Protein 9R2K (pdb70)

Solvent-accessible surface area: 9428 Å² total; per-residue (Å²): 62,12,64,49,48,105,128,112,120,110,79,146,32,13,15,11,8,1,6,34,13,177,124,8,69,106,75,20,70,96,2,33,105,72,17,1,59,46,9,54,10,78,103,138,38,7,71,87,4,81,1,4,52,0,37,8,57,106,95,53,0,86,66,1,36,80,1,10,98,10,7,19,53,0,18,26,111,32,86,44,132,113,9,14,107,52,6,28,58,0,14,87,5,0,4,89,29,74,123,111,29,34,115,96,0,35,99,32,0,38,72,2,0,76,117,32,53,63,132,178,57,20,111,124,42,0,90,57,3,11,73,0,1,50,52,1,0,54,11,1,23,170,85,25,71,34,92,47,88,72,0,13,97,111,127,17,10,31,135,4,7,78,42,0,8,112,70,39,156,131,38,34,0,7,106,41,163

Sequence (177 aa):
SLIISERKEEGETVTWDLSLSEDSNENEKKAWKRYFERYGLTDEEISKIESIRVEGTEEEVEKMYYYYKLELEIREKLNSEETEEKLEEIWRLSSKGTEENLKEAKEIIKELLKEIGYKEDVEKKAEEYLEGLQKYLDYLSKKFGITREQLGKRETRSKLYRESLENPEKYPLFKLK

Secondary structure (DSSP, 8-state):
-EEEEEEEEETTEEEEEEEE-TT--HHHHHHHHHHHHTTT--HHHHTTEEEEEEEE-HHHHHHHHHHHHHHHHHHHHT-SHHHHHHHHHHHHHHHH--HHHHHHHHHHHHHHHHHTT--TTHHHHHHHHHHHHHHHHHHHHHHHT--GGGGGSHHHHHHHHHHHHH-TTTSTTEEE-

Structure (mmCIF, N/CA/C/O backbone):
data_9R2K
#
_entry.id   9R2K
#
_cell.length_a   75.600
_cell.length_b   39.810
_cell.length_c   54.630
_cell.angle_alpha   90.000
_cell.angle_beta   99.350
_cell.angle_gamma   90.000
#
_symmetry.space_group_name_H-M   'C 1 2 1'
#
loop_
_entity.id
_entity.type
_entity.pdbx_description
1 polymer N30
2 water water
#
loop_
_atom_site.group_PDB
_atom_site.id
_atom_site.type_symbol
_atom_site.label_atom_id
_atom_site.label_alt_id
_atom_site.label_comp_id
_atom_site.label_asym_id
_atom_site.label_entity_id
_atom_site.label_seq_id
_atom_site.pdbx_PDB_ins_code
_atom_site.Cartn_x
_atom_site.Cartn_y
_atom_site.Cartn_z
_atom_site.occupancy
_atom_site.B_iso_or_equiv
_atom_site.auth_seq_id
_atom_site.auth_comp_id
_atom_site.auth_asym_id
_atom_site.auth_atom_id
_atom_site.pdbx_PDB_model_num
ATOM 1 N N . SER A 1 1 ? 21.75230 -2.99988 27.38997 1.000 41.06661 1 SER A N 1
ATOM 2 C CA . SER A 1 1 ? 20.51885 -2.26587 26.96496 1.000 38.23920 1 SER A CA 1
ATOM 3 C C . SER A 1 1 ? 20.86362 -1.26645 25.87558 1.000 32.28835 1 SER A C 1
ATOM 4 O O . SER A 1 1 ? 22.02547 -1.11450 25.51511 1.000 30.72757 1 SER A O 1
ATOM 14 N N . LEU A 1 2 ? 19.85395 -0.58555 25.35123 1.000 30.68695 2 LEU A N 1
ATOM 15 C CA . LEU A 1 2 ? 20.06868 0.42906 24.33132 1.000 28.18298 2 LEU A CA 1
ATOM 16 C C . LEU A 1 2 ? 20.28295 1.78239 24.99999 1.000 27.45750 2 LEU A C 1
ATOM 17 O O . LEU A 1 2 ? 19.43408 2.24747 25.76236 1.000 26.04744 2 LEU A O 1
ATOM 33 N N . ILE A 1 3 ? 21.40607 2.42049 24.70604 1.000 26.56095 3 ILE A N 1
ATOM 34 C CA . ILE A 1 3 ? 21.72861 3.69850 25.32241 1.000 23.20008 3 ILE A CA 1
ATOM 35 C C . ILE A 1 3 ? 21.92416 4.75681 24.24657 1.000 25.21290 3 ILE A C 1
ATOM 36 O O . ILE A 1 3 ? 22.14930 4.46195 23.06505 1.000 22.96114 3 ILE A O 1
ATOM 52 N N . ILE A 1 4 ? 21.86282 6.00636 24.68164 1.000 21.30545 4 ILE A N 1
ATOM 53 C CA . ILE A 1 4 ? 22.31467 7.14978 23.89602 1.000 22.26373 4 ILE A CA 1
ATOM 54 C C . ILE A 1 4 ? 23.77420 7.38359 24.24750 1.000 23.10679 4 ILE A C 1
ATOM 55 O O . ILE A 1 4 ? 24.10299 7.73464 25.38685 1.000 22.19271 4 ILE A O 1
ATOM 71 N N . SER A 1 5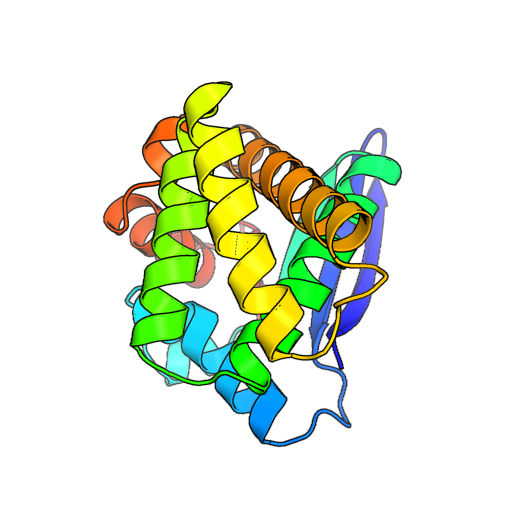 ? 24.66943 7.12115 23.29931 1.000 20.41106 5 SER A N 1
ATOM 72 C CA . SER A 1 5 ? 26.09490 7.23658 23.55792 1.000 23.94636 5 SER A CA 1
ATOM 73 C C . SER A 1 5 ? 26.67479 8.57822 23.13681 1.000 24.46149 5 SER A C 1
ATOM 74 O O . SER A 1 5 ? 27.81778 8.88067 23.48810 1.000 27.13433 5 SER A O 1
ATOM 82 N N . GLU A 1 6 ? 25.91866 9.41391 22.44613 1.000 24.50519 6 GLU A N 1
ATOM 83 C CA . GLU A 1 6 ? 26.45973 10.71870 22.10047 1.000 25.84004 6 GLU A CA 1
ATOM 84 C C . GLU A 1 6 ? 25.34305 11.64211 21.64017 1.000 25.35296 6 GLU A C 1
ATOM 85 O O . GLU A 1 6 ? 24.37857 11.20492 21.02110 1.000 24.45372 6 GLU A O 1
ATOM 97 N N . ARG A 1 7 ? 25.47559 12.92360 21.95601 1.000 26.21426 7 ARG A N 1
ATOM 98 C CA . ARG A 1 7 ? 24.52999 13.93670 21.50678 1.000 25.24632 7 ARG A CA 1
ATOM 99 C C . ARG A 1 7 ? 25.28570 15.11422 20.91410 1.000 30.28814 7 ARG A C 1
ATOM 100 O O . ARG A 1 7 ? 26.20459 15.65078 21.54397 1.000 26.27183 7 ARG A O 1
ATOM 121 N N . LYS A 1 8 ? 24.86268 15.53696 19.72376 1.000 31.09227 8 LYS A N 1
ATOM 122 C CA . LYS A 1 8 ? 25.35753 16.74577 19.07728 1.000 33.40560 8 LYS A CA 1
ATOM 123 C C . LYS A 1 8 ? 24.17505 17.68600 18.90409 1.000 35.55739 8 LYS A C 1
ATOM 124 O O . LYS A 1 8 ? 23.15110 17.29714 18.33500 1.000 36.41993 8 LYS A O 1
ATOM 143 N N . GLU A 1 9 ? 24.30221 18.90412 19.41895 1.000 38.63023 9 GLU A N 1
ATOM 144 C CA . GLU A 1 9 ? 23.24240 19.91391 19.34282 1.000 43.95582 9 GLU A CA 1
A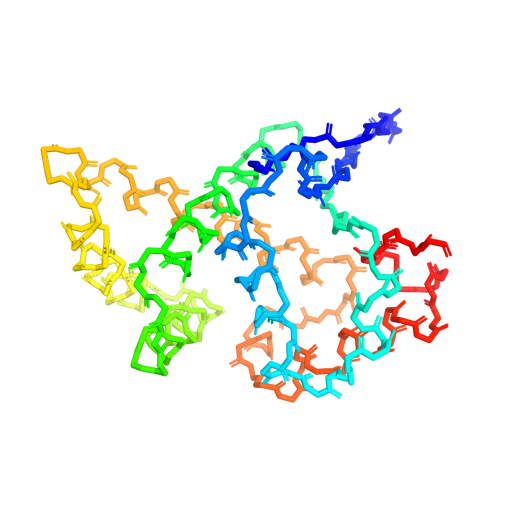TOM 145 C C . GLU A 1 9 ? 23.79983 21.01349 18.44821 1.000 47.22405 9 GLU A C 1
ATOM 146 O O . GLU A 1 9 ? 24.65311 21.79623 18.87252 1.000 47.37667 9 GLU A O 1
ATOM 158 N N . GLU A 1 10 ? 23.39730 20.99608 17.17452 1.000 49.54119 10 GLU A N 1
ATOM 159 C CA . GLU A 1 10 ? 23.93520 21.91623 16.17774 1.000 56.05363 10 GLU A CA 1
ATOM 160 C C . GLU A 1 10 ? 22.79304 22.63965 15.46770 1.000 56.94389 10 GLU A C 1
ATOM 161 O O . GLU A 1 10 ? 22.22870 22.13612 14.49268 1.000 57.07947 10 GLU A O 1
ATOM 173 N N . GLY A 1 11 ? 22.49240 23.85154 15.91278 1.000 65.04196 11 GLY A N 1
ATOM 174 C CA . GLY A 1 11 ? 21.52166 24.66104 15.19281 1.000 63.08385 11 GLY A CA 1
ATOM 175 C C . GLY A 1 11 ? 20.13914 24.10668 15.41613 1.000 55.02865 11 GLY A C 1
ATOM 176 O O . GLY A 1 11 ? 19.74134 23.81604 16.54703 1.000 54.88772 11 GLY A O 1
ATOM 180 N N . GLU A 1 12 ? 19.41509 23.91637 14.32328 1.000 52.45811 12 GLU A N 1
ATOM 181 C CA . GLU A 1 12 ? 18.00303 23.57873 14.38448 1.000 50.45789 12 GLU A CA 1
ATOM 182 C C . GLU A 1 12 ? 17.75762 22.08905 14.53496 1.000 47.43925 12 GLU A C 1
ATOM 183 O O . GLU A 1 12 ? 16.59251 21.67556 14.58726 1.000 43.16345 12 GLU A O 1
ATOM 195 N N . THR A 1 13 ? 18.80904 21.27614 14.56609 1.000 48.02049 13 THR A N 1
ATOM 196 C CA . THR A 1 13 ? 18.65861 19.83708 14.66205 1.000 42.23695 13 THR A CA 1
ATOM 197 C C . THR A 1 13 ? 19.52580 19.29996 15.79045 1.000 40.61240 13 THR A C 1
ATOM 198 O O . THR A 1 13 ? 20.46719 19.95062 16.24478 1.000 39.56004 13 THR A O 1
ATOM 209 N N . VAL A 1 14 ? 19.20223 18.07816 16.21398 1.000 34.11672 14 VAL A N 1
ATOM 210 C CA . VAL A 1 14 ? 19.97642 17.33008 17.19501 1.000 33.02242 14 VAL A CA 1
ATOM 211 C C . VAL A 1 14 ? 20.28313 15.96373 16.60112 1.000 29.71600 14 VAL A C 1
ATOM 212 O O . VAL A 1 14 ? 19.44496 15.38636 15.90468 1.000 26.97997 14 VAL A O 1
ATOM 225 N N . THR A 1 15 ? 21.46727 15.43189 16.88929 1.000 29.69539 15 THR A N 1
ATOM 226 C CA . THR A 1 15 ? 21.84260 14.09081 16.44603 1.000 28.46543 15 THR A CA 1
ATOM 227 C C . THR A 1 15 ? 22.18284 13.25378 17.67339 1.000 27.71425 15 THR A C 1
ATOM 228 O O . THR A 1 15 ? 23.03248 13.64461 18.47429 1.000 22.53244 15 THR A O 1
ATOM 239 N N . TRP A 1 16 ? 21.49130 12.13364 17.84567 1.000 22.75238 16 TRP A N 1
ATOM 240 C CA . TRP A 1 16 ? 21.78473 11.18185 18.90625 1.000 22.79298 16 TRP A CA 1
ATOM 241 C C . TRP A 1 16 ? 22.47624 9.96044 18.31307 1.000 22.98162 16 TRP A C 1
ATOM 242 O O . TRP A 1 16 ? 22.01070 9.39832 17.31903 1.000 21.08036 16 TRP A O 1
ATOM 263 N N . ASP A 1 17 ? 23.57959 9.55252 18.91750 1.000 23.25624 17 ASP A N 1
ATOM 264 C CA . ASP A 1 17 ? 24.18977 8.25603 18.64234 1.000 22.73283 17 ASP A CA 1
ATOM 265 C C . ASP A 1 17 ? 23.54373 7.19978 19.52999 1.000 22.89126 17 ASP A C 1
ATOM 266 O O . ASP A 1 17 ? 23.60339 7.30310 20.75705 1.000 19.96863 17 ASP A O 1
ATOM 275 N N . LEU A 1 18 ? 22.95239 6.17989 18.92430 1.000 21.49804 18 LEU A N 1
ATOM 276 C CA . LEU A 1 18 ? 22.31402 5.10075 19.66849 1.000 19.82481 18 LEU A CA 1
ATOM 277 C C . LEU A 1 18 ? 23.16634 3.83508 19.57989 1.000 24.47569 18 LEU A C 1
ATOM 278 O O . LEU A 1 18 ? 23.61882 3.46487 18.49222 1.000 23.55201 18 LEU A O 1
ATOM 294 N N . SER A 1 19 ? 23.38352 3.16683 20.71405 1.000 21.13721 19 SER A N 1
ATOM 295 C CA . SER A 1 19 ? 24.16060 1.93302 20.69001 1.000 28.18801 19 SER A CA 1
ATOM 296 C C . SER A 1 19 ? 23.80030 1.05401 21.88301 1.000 27.67398 19 SER A C 1
ATOM 297 O O . SER A 1 19 ? 22.92606 1.37905 22.68177 1.000 24.39523 19 SER A O 1
ATOM 305 N N . LEU A 1 20 ? 24.47250 -0.08919 21.97968 1.000 30.04219 20 LEU A N 1
ATOM 306 C CA . LEU A 1 20 ? 24.29265 -0.97996 23.11408 1.000 29.29339 20 LEU A CA 1
ATOM 307 C C . LEU A 1 20 ? 25.22122 -0.56110 24.24141 1.000 33.31745 20 LEU A C 1
ATOM 308 O O . LEU A 1 20 ? 26.32963 -0.08136 24.00530 1.000 33.04124 20 LEU A O 1
ATOM 324 N N . SER A 1 21 ? 24.77086 -0.75579 25.47119 1.000 36.07165 21 SER A N 1
ATOM 325 C CA . SER A 1 21 ? 25.62685 -0.50313 26.61979 1.000 40.74820 21 SER A CA 1
ATOM 326 C C . SER A 1 21 ? 26.64643 -1.63257 26.79628 1.000 42.34653 21 SER A C 1
ATOM 327 O O . SER A 1 21 ? 26.51279 -2.72585 26.24363 1.000 40.91390 21 SER A O 1
ATOM 335 N N . GLU A 1 22 ? 27.69146 -1.34924 27.57685 1.000 46.10463 22 GLU A N 1
ATOM 336 C CA . GLU A 1 22 ? 28.72976 -2.35253 27.82428 1.000 50.63102 22 GLU A CA 1
ATOM 337 C C . GLU A 1 22 ? 28.17029 -3.59249 28.52012 1.000 49.72310 22 GLU A C 1
ATOM 338 O O . GLU A 1 22 ? 28.59406 -4.71584 28.21066 1.000 51.98047 22 GLU A O 1
ATOM 350 N N . ASP A 1 23 ? 27.19884 -3.42169 29.42477 1.000 52.42859 23 ASP A N 1
ATOM 351 C CA . ASP A 1 23 ? 26.58766 -4.53884 30.14154 1.000 55.52027 23 ASP A CA 1
ATOM 352 C C . ASP A 1 23 ? 25.41316 -5.16369 29.38780 1.000 55.22984 23 ASP A C 1
ATOM 353 O O . ASP A 1 23 ? 24.47790 -5.67135 30.02370 1.000 65.11725 23 ASP A O 1
ATOM 362 N N . SER A 1 24 ? 25.42588 -5.13466 28.05504 1.000 48.44986 24 SER A N 1
ATOM 363 C CA . SER A 1 24 ? 24.37213 -5.78361 27.28607 1.000 44.92379 24 SER A CA 1
ATOM 364 C C . SER A 1 24 ? 24.56477 -7.29551 27.34013 1.000 42.36033 24 SER A C 1
ATOM 365 O O . SER A 1 24 ? 25.67937 -7.79603 27.15612 1.000 40.85508 24 SER A O 1
ATOM 373 N N . ASN A 1 25 ? 23.48297 -8.02189 27.61376 1.000 39.08099 25 ASN A N 1
ATOM 374 C CA . ASN A 1 25 ? 23.55774 -9.47540 27.65188 1.000 42.14782 25 ASN A CA 1
ATOM 375 C C . ASN A 1 25 ? 23.76921 -10.01684 26.23291 1.000 40.17741 25 ASN A C 1
ATOM 376 O O . ASN A 1 25 ? 23.68111 -9.29470 25.23576 1.000 39.73871 25 ASN A O 1
ATOM 387 N N . GLU A 1 26 ? 24.08053 -11.30727 26.14734 1.000 41.09964 26 GLU A N 1
ATOM 388 C CA . GLU A 1 26 ? 24.43747 -11.88991 24.86052 1.000 42.92818 26 GLU A CA 1
ATOM 389 C C . GLU A 1 26 ? 23.26321 -11.89238 23.89823 1.000 39.38345 26 GLU A C 1
ATOM 390 O O . GLU A 1 26 ? 23.46701 -11.80661 22.68644 1.000 36.71058 26 GLU A O 1
ATOM 402 N N . ASN A 1 27 ? 22.03418 -11.97644 24.40454 1.000 35.54430 27 ASN A N 1
ATOM 403 C CA . ASN A 1 27 ? 20.89638 -12.00531 23.49488 1.000 36.88793 27 ASN A CA 1
ATOM 404 C C . ASN A 1 27 ? 20.64873 -10.63821 22.86855 1.000 36.35829 27 ASN A C 1
ATOM 405 O O . ASN A 1 27 ? 20.20878 -10.56004 21.71677 1.000 38.71111 27 ASN A O 1
ATOM 416 N N . GLU A 1 28 ? 20.93840 -9.55500 23.59453 1.000 36.86554 28 GLU A N 1
ATOM 417 C CA . GLU A 1 28 ? 20.83740 -8.22736 23.00218 1.000 34.49914 28 GLU A CA 1
ATOM 418 C C . GLU A 1 28 ? 21.89115 -8.03771 21.91818 1.000 36.94656 28 GLU A C 1
ATOM 419 O O . GLU A 1 28 ? 21.59273 -7.51389 20.84501 1.000 33.17618 28 GLU A O 1
ATOM 431 N N . LYS A 1 29 ? 23.14098 -8.44439 22.18915 1.000 38.33123 29 LYS A N 1
ATOM 432 C CA . LYS A 1 29 ? 24.20142 -8.29129 21.19485 1.000 38.19418 29 LYS A CA 1
ATOM 433 C C . LYS A 1 29 ? 23.89876 -9.09554 19.93749 1.000 36.93815 29 LYS A C 1
ATOM 434 O O . LYS A 1 29 ? 24.10625 -8.61200 18.82052 1.000 37.80456 29 LYS A O 1
ATOM 453 N N . LYS A 1 30 ? 23.41402 -10.33139 20.09953 1.000 37.47226 30 LYS A N 1
ATOM 454 C CA . LYS A 1 30 ? 23.03503 -11.13738 18.94221 1.000 39.39187 30 LYS A CA 1
ATOM 455 C C . LYS A 1 30 ? 21.92816 -10.45815 18.14267 1.000 37.75305 30 LYS A C 1
ATOM 456 O O . LYS A 1 30 ? 21.95687 -10.45928 16.90891 1.000 39.46426 30 LYS A O 1
ATOM 475 N N . ALA A 1 31 ? 20.94685 -9.87127 18.82770 1.000 36.14205 31 ALA A N 1
ATOM 476 C CA . ALA A 1 31 ? 19.87610 -9.15189 18.14638 1.000 37.10539 31 ALA A CA 1
ATOM 477 C C . ALA A 1 31 ? 20.41705 -7.95877 17.36724 1.000 38.71221 31 ALA A C 1
ATOM 478 O O . ALA A 1 31 ? 20.08958 -7.77783 16.18986 1.000 43.69374 31 ALA A O 1
ATOM 485 N N . TRP A 1 32 ? 21.21702 -7.11588 18.02182 1.000 35.53958 32 TRP A N 1
ATOM 486 C CA . TRP A 1 32 ? 21.92032 -6.05010 17.31771 1.000 39.61239 32 TRP A CA 1
ATOM 487 C C . TRP A 1 32 ? 22.55308 -6.56401 16.02798 1.000 38.84081 32 TRP A C 1
ATOM 488 O O . TRP A 1 32 ? 22.37411 -5.97470 14.95954 1.000 40.17811 32 TRP A O 1
ATOM 509 N N . LYS A 1 33 ? 23.28982 -7.67105 16.10014 1.000 38.69391 33 LYS A N 1
ATOM 510 C CA . LYS A 1 33 ? 23.95139 -8.18228 14.90182 1.000 40.81963 33 LYS A CA 1
ATOM 511 C C . LYS A 1 33 ? 22.94443 -8.54086 13.80972 1.000 46.67570 33 LYS A C 1
ATOM 512 O O . LYS A 1 33 ? 23.18348 -8.27764 12.62717 1.0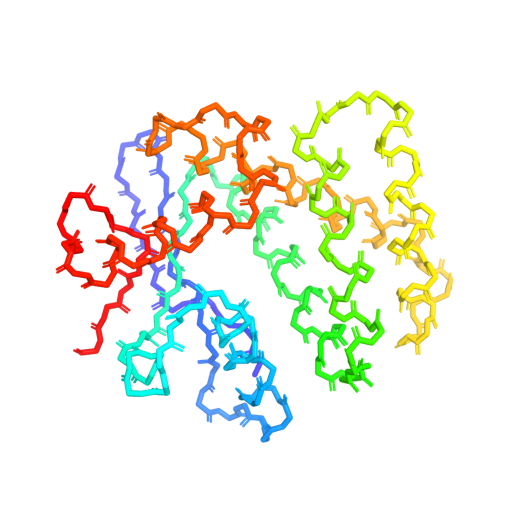00 46.04881 33 LYS A O 1
ATOM 531 N N . ARG A 1 34 ? 21.81015 -9.13700 14.18388 1.000 45.30985 34 ARG A N 1
ATOM 532 C CA . ARG A 1 34 ? 20.86568 -9.63310 13.18384 1.000 49.40027 34 ARG A CA 1
ATOM 533 C C . ARG A 1 34 ? 20.07713 -8.50806 12.51636 1.000 46.33475 34 ARG A C 1
ATOM 534 O O . ARG A 1 34 ? 19.63834 -8.66818 11.36988 1.000 47.62597 34 ARG A O 1
ATOM 555 N N . TYR A 1 35 ? 19.90506 -7.36858 13.19607 1.000 40.80029 35 TYR A N 1
ATOM 556 C CA . TYR A 1 35 ? 19.31842 -6.19853 12.54590 1.000 42.83479 35 TYR A CA 1
ATOM 557 C C . TYR A 1 35 ? 20.04826 -5.90523 11.24073 1.000 43.28147 35 TYR A C 1
ATOM 558 O O . TYR A 1 35 ? 19.42430 -5.50558 10.24997 1.000 44.99894 35 TYR A O 1
ATOM 576 N N . PHE A 1 36 ? 21.36284 -6.16460 11.20214 1.000 45.15230 36 PHE A N 1
ATOM 577 C CA . PHE A 1 36 ? 22.20954 -5.81438 10.06262 1.000 41.77036 36 PHE A CA 1
ATOM 578 C C . PHE A 1 36 ? 22.58765 -7.00951 9.20497 1.000 42.91292 36 PHE A C 1
ATOM 579 O O . PHE A 1 36 ? 22.75068 -6.86549 7.99398 1.000 42.17881 36 PHE A O 1
ATOM 596 N N . GLU A 1 37 ? 22.76110 -8.18868 9.80715 1.000 45.66037 37 GLU A N 1
ATOM 597 C CA . GLU A 1 37 ? 23.16753 -9.35978 9.03066 1.000 52.70305 37 GLU A CA 1
ATOM 598 C C . GLU A 1 37 ? 22.17354 -9.65463 7.91793 1.000 52.87330 37 GLU A C 1
ATOM 599 O O . GLU A 1 37 ? 22.56033 -10.07038 6.82126 1.000 44.31302 37 GLU A O 1
ATOM 611 N N . ARG A 1 38 ? 20.88843 -9.46778 8.19290 1.000 50.23324 38 ARG A N 1
ATOM 612 C CA . ARG A 1 38 ? 19.83208 -9.74467 7.23669 1.000 50.08145 38 ARG A CA 1
ATOM 613 C C . ARG A 1 38 ? 19.84526 -8.80766 6.03479 1.000 46.97309 38 ARG A C 1
ATOM 614 O O . ARG A 1 38 ? 19.00783 -8.97853 5.14727 1.000 41.58379 38 ARG A O 1
ATOM 635 N N . TYR A 1 39 ? 20.77801 -7.85068 5.94716 1.000 41.44858 39 TYR A N 1
ATOM 636 C CA . TYR A 1 39 ? 20.71797 -6.83080 4.90425 1.000 38.70192 39 TYR A CA 1
ATOM 637 C C . TYR A 1 39 ? 22.03801 -6.63276 4.18382 1.000 37.84750 39 TYR A C 1
ATOM 638 O O . TYR A 1 39 ? 22.33505 -5.52832 3.73846 1.000 40.22023 39 TYR A O 1
ATOM 656 N N . GLY A 1 40 ? 22.83425 -7.67891 4.04899 1.000 39.02780 40 GLY A N 1
ATOM 657 C CA . GLY A 1 40 ? 23.95188 -7.67411 3.13413 1.000 34.85455 40 GLY A CA 1
ATOM 658 C C . GLY A 1 40 ? 25.29917 -7.39735 3.75369 1.000 35.62253 40 GLY A C 1
ATOM 659 O O . GLY A 1 40 ? 26.30987 -7.45136 3.04242 1.000 35.83873 40 GLY A O 1
ATOM 663 N N . LEU A 1 41 ? 25.35826 -7.10007 5.04222 1.000 37.09690 41 LEU A N 1
ATOM 664 C CA . LEU A 1 41 ? 26.63215 -6.82542 5.67986 1.000 33.42675 41 LEU A CA 1
ATOM 665 C C . LEU A 1 41 ? 27.24928 -8.11068 6.20540 1.000 34.80538 41 LEU A C 1
ATOM 666 O O . LEU A 1 41 ? 26.54719 -9.00350 6.68629 1.000 32.43486 41 LEU A O 1
ATOM 682 N N . THR A 1 42 ? 28.57042 -8.19920 6.10331 1.000 32.25106 42 THR A N 1
ATOM 683 C CA . THR A 1 42 ? 29.28047 -9.30743 6.70796 1.000 34.61111 42 THR A CA 1
ATOM 684 C C . THR A 1 42 ? 29.38227 -9.09103 8.21421 1.000 37.15515 42 THR A C 1
ATOM 685 O O . THR A 1 42 ? 29.11720 -8.00521 8.73789 1.000 33.85776 42 THR A O 1
ATOM 696 N N . ASP A 1 43 ? 29.79925 -10.14464 8.91365 1.000 37.40349 43 ASP A N 1
ATOM 697 C CA . ASP A 1 43 ? 30.07037 -10.01941 10.34081 1.000 36.64224 43 ASP A CA 1
ATOM 698 C C . ASP A 1 43 ? 31.16257 -8.99465 10.61655 1.000 35.81834 43 ASP A C 1
ATOM 699 O O . ASP A 1 43 ? 31.03458 -8.18365 11.53602 1.000 35.14873 43 ASP A O 1
ATOM 708 N N . GLU A 1 44 ? 32.23844 -9.00153 9.82965 1.000 36.58407 44 GLU A N 1
ATOM 709 C CA . GLU A 1 44 ? 33.32205 -8.05888 10.08536 1.000 37.81935 44 GLU A CA 1
ATOM 710 C C . GLU A 1 44 ? 32.86927 -6.62001 9.87216 1.000 37.08568 44 GLU A C 1
ATOM 711 O O . GLU A 1 44 ? 33.26967 -5.72593 10.62102 1.000 38.37620 44 GLU A O 1
ATOM 723 N N . GLU A 1 45 ? 32.03828 -6.36876 8.85668 1.000 34.32245 45 GLU A N 1
ATOM 724 C CA . GLU A 1 45 ? 31.50281 -5.02715 8.65045 1.000 34.87020 45 GLU A CA 1
ATOM 725 C C . GLU A 1 45 ? 30.63516 -4.60596 9.82695 1.000 34.43943 45 GLU A C 1
ATOM 726 O O . GLU A 1 45 ? 30.75736 -3.48972 10.33936 1.000 34.15115 45 GLU A O 1
ATOM 738 N N . ILE A 1 46 ? 29.76170 -5.50642 10.28045 1.000 32.03717 46 ILE A N 1
ATOM 739 C CA . ILE A 1 46 ? 28.87174 -5.18222 11.38659 1.000 34.10024 46 ILE A CA 1
ATOM 740 C C . ILE A 1 46 ? 29.66908 -4.91839 12.65258 1.000 35.53469 46 ILE A C 1
ATOM 741 O O . ILE A 1 46 ? 29.34823 -4.01296 13.42726 1.000 32.49196 46 ILE A O 1
ATOM 757 N N . SER A 1 47 ? 30.73131 -5.68731 12.87997 1.000 34.86872 47 SER A N 1
ATOM 758 C CA . SER A 1 47 ? 31.54627 -5.48175 14.06879 1.000 35.56612 47 SER A CA 1
ATOM 759 C C . SER A 1 47 ? 32.22074 -4.12022 14.07993 1.000 32.97512 47 SER A C 1
ATOM 760 O O . SER A 1 47 ? 32.83004 -3.76557 15.08146 1.000 37.99588 47 SER A O 1
ATOM 768 N N . LYS A 1 48 ? 32.15498 -3.36858 12.99295 1.000 33.62388 48 LYS A N 1
ATOM 769 C CA . LYS A 1 48 ? 32.73984 -2.03972 12.91341 1.000 34.84395 48 LYS A CA 1
ATOM 770 C C . LYS A 1 48 ? 31.77502 -0.93517 13.32325 1.000 32.46817 48 LYS A C 1
ATOM 771 O O . LYS A 1 48 ? 32.19909 0.21775 13.44347 1.000 37.19301 48 LYS A O 1
ATOM 790 N N . ILE A 1 49 ? 30.49862 -1.24753 13.51536 1.000 29.28820 49 ILE A N 1
ATOM 791 C CA . ILE A 1 49 ? 29.47078 -0.24206 13.76754 1.000 33.48527 49 ILE A CA 1
ATOM 792 C C . ILE A 1 49 ? 29.39264 -0.00233 15.26986 1.000 33.08945 49 ILE A C 1
ATOM 793 O O . ILE A 1 49 ? 28.96629 -0.87813 16.02529 1.000 35.74594 49 ILE A O 1
ATOM 809 N N . GLU A 1 50 ? 29.80457 1.18493 15.71500 1.000 32.61058 50 GLU A N 1
ATOM 810 C CA . GLU A 1 50 ? 29.66838 1.50057 17.13592 1.000 33.11529 50 GLU A CA 1
ATOM 811 C C . GLU A 1 50 ? 28.25848 1.97199 17.46481 1.000 29.54523 50 GLU A C 1
ATOM 812 O O . GLU A 1 50 ? 27.70198 1.59437 18.50534 1.000 29.55319 50 GLU A O 1
ATOM 824 N N . SER A 1 51 ? 27.64905 2.77397 16.59246 1.000 27.50094 51 SER A N 1
ATOM 825 C CA . SER A 1 51 ? 26.29721 3.23799 16.87396 1.000 25.16218 51 SER A CA 1
ATOM 826 C C . SER A 1 51 ? 25.58643 3.67141 15.59774 1.000 26.18874 51 SER A C 1
ATOM 827 O O . SER A 1 51 ? 26.19676 3.83807 14.53915 1.000 22.17068 51 SER A O 1
ATOM 835 N N . ILE A 1 52 ? 24.26934 3.82959 15.71998 1.000 24.02283 52 ILE A N 1
ATOM 836 C CA . ILE A 1 52 ? 23.42231 4.37453 14.66899 1.000 26.66504 52 ILE A CA 1
ATOM 837 C C . ILE A 1 52 ? 23.07642 5.80250 15.05696 1.000 23.96034 52 ILE A C 1
ATOM 838 O O . ILE A 1 52 ? 22.66124 6.05815 16.19287 1.000 22.22554 52 ILE A O 1
ATOM 854 N N . ARG A 1 53 ? 23.20753 6.71550 14.10720 1.000 21.56210 53 ARG A N 1
ATOM 855 C CA . ARG A 1 53 ? 22.95777 8.12834 14.32262 1.000 23.34834 53 ARG A CA 1
ATOM 856 C C . ARG A 1 53 ? 21.59904 8.48465 13.74511 1.000 25.51774 53 ARG A C 1
ATOM 857 O O . ARG A 1 53 ? 21.26786 8.08412 12.62539 1.000 25.88049 53 ARG A O 1
ATOM 878 N N . VAL A 1 54 ? 20.79366 9.17005 14.54895 1.000 21.12736 54 VAL A N 1
ATOM 879 C CA . VAL A 1 54 ? 19.47136 9.64422 14.16660 1.000 22.95188 54 VAL A CA 1
ATOM 880 C C . VAL A 1 54 ? 19.46163 11.15051 14.36569 1.000 24.88070 54 VAL A C 1
ATOM 881 O O . VAL A 1 54 ? 20.14794 11.67915 15.24417 1.000 25.81781 54 VAL A O 1
ATOM 894 N N . GLU A 1 55 ? 18.71847 11.85110 13.52265 1.000 23.60110 55 GLU A N 1
ATOM 895 C CA . GLU A 1 55 ? 18.75887 13.30053 13.52265 1.000 26.39064 55 GLU A CA 1
ATOM 896 C C . GLU A 1 55 ? 17.36867 13.88003 13.31253 1.000 27.17359 55 GLU A C 1
ATOM 897 O O . GLU A 1 55 ? 16.56729 13.34585 12.53816 1.000 24.01464 55 GLU A O 1
ATOM 909 N N . GLY A 1 56 ? 17.12219 15.00661 13.97078 1.000 27.09239 56 GLY A N 1
ATOM 910 C CA . GLY A 1 56 ? 15.84467 15.68729 13.90092 1.000 30.54307 56 GLY A CA 1
ATOM 911 C C . GLY A 1 56 ? 15.68391 16.58977 15.11077 1.000 28.30186 56 GLY A C 1
ATOM 912 O O . GLY A 1 56 ? 16.63571 16.83835 15.84224 1.000 26.06503 56 GLY A O 1
ATOM 916 N N . THR A 1 57 ? 14.45891 17.05804 15.31538 1.000 26.38339 57 THR A N 1
ATOM 917 C CA . THR A 1 57 ? 14.19939 17.78476 16.54950 1.000 29.95949 57 THR A CA 1
ATOM 918 C C . THR A 1 57 ? 14.35200 16.84788 17.74867 1.000 29.51561 57 THR A C 1
ATOM 919 O O . THR A 1 57 ? 14.37158 15.62030 17.60680 1.000 25.14280 57 THR A O 1
ATOM 930 N N . GLU A 1 58 ? 14.47452 17.44633 18.94374 1.000 28.03964 58 GLU A N 1
ATOM 931 C CA . GLU A 1 58 ? 14.56087 16.66369 20.17647 1.000 31.80559 58 GLU A CA 1
ATOM 932 C C . GLU A 1 58 ? 13.35897 15.73515 20.32850 1.000 28.83617 58 GLU A C 1
ATOM 933 O O . GLU A 1 58 ? 13.50258 14.58140 20.74043 1.000 24.16005 58 GLU A O 1
ATOM 945 N N . GLU A 1 59 ? 12.16361 16.21532 19.98097 1.000 29.38074 59 GLU A N 1
ATOM 946 C CA . GLU A 1 59 ? 10.98496 15.35519 20.04852 1.000 29.79588 59 GLU A CA 1
ATOM 947 C C . GLU A 1 59 ? 11.06188 14.21999 19.03572 1.000 28.48288 59 GLU A C 1
ATOM 948 O O . GLU A 1 59 ? 10.63826 13.09510 19.33671 1.000 24.75250 59 GLU A O 1
ATOM 960 N N . GLU A 1 60 ? 11.59512 14.48788 17.83625 1.000 27.07677 60 GLU A N 1
ATOM 961 C CA . GLU A 1 60 ? 11.64057 13.47116 16.78756 1.000 27.46425 60 GLU A CA 1
ATOM 962 C C . GLU A 1 60 ? 12.62083 12.35635 17.13987 1.000 24.16933 60 GLU A C 1
ATOM 963 O O . GLU A 1 60 ? 12.28794 11.16880 17.02554 1.000 20.75356 60 GLU A O 1
ATOM 975 N N . VAL A 1 61 ? 13.82399 12.71638 17.60563 1.000 18.79529 61 VAL A N 1
ATOM 976 C CA . VAL A 1 61 ? 14.81457 11.69219 17.90667 1.000 23.09334 61 VAL A CA 1
ATOM 977 C C . VAL A 1 61 ? 14.44414 10.91069 19.15943 1.000 20.17517 61 VAL A C 1
ATOM 978 O O . VAL A 1 61 ? 14.77038 9.72603 19.27416 1.000 19.10954 61 VAL A O 1
ATOM 991 N N . GLU A 1 62 ? 13.78481 11.54280 20.12858 1.000 23.03529 62 GLU A N 1
ATOM 992 C CA . GLU A 1 62 ? 13.30778 10.78207 21.27500 1.000 22.64845 62 GLU A CA 1
ATOM 993 C C . GLU A 1 62 ? 12.31110 9.72123 20.82768 1.000 22.66624 62 GLU A C 1
ATOM 994 O O . GLU A 1 62 ? 12.33163 8.58168 21.31673 1.000 18.54758 62 GLU A O 1
ATOM 1006 N N . LYS A 1 63 ? 11.43982 10.07014 19.87571 1.000 19.29318 63 LYS A N 1
ATOM 1007 C CA . LYS A 1 63 ? 10.50833 9.08367 19.33075 1.000 21.27254 63 LYS A CA 1
ATOM 1008 C C . LYS A 1 63 ? 11.24661 7.93188 18.65342 1.000 18.34859 63 LYS A C 1
ATOM 1009 O O . LYS A 1 63 ? 10.89195 6.75546 18.82942 1.000 17.94756 63 LYS A O 1
ATOM 1028 N N . MET A 1 64 ? 12.29809 8.24897 17.90012 1.000 17.58445 64 MET A N 1
ATOM 1029 C CA . MET A 1 64 ? 13.09875 7.21046 17.26062 1.000 21.07188 64 MET A CA 1
ATOM 1030 C C . MET A 1 64 ? 13.76654 6.32031 18.29295 1.000 17.49623 64 MET A C 1
ATOM 1031 O O . MET A 1 64 ? 13.81062 5.10171 18.12196 1.000 17.80610 64 MET A O 1
ATOM 1045 N N . TYR A 1 65 ? 14.24816 6.90702 19.39535 1.000 21.49704 65 TYR A N 1
ATOM 1046 C CA . TYR A 1 65 ? 14.90891 6.14179 20.44504 1.000 20.06654 65 TYR A CA 1
ATOM 1047 C C . TYR A 1 65 ? 13.98272 5.08481 21.02602 1.000 22.34024 65 TYR A C 1
ATOM 1048 O O . TYR A 1 65 ? 14.37946 3.92901 21.20347 1.000 18.37386 65 TYR A O 1
ATOM 1066 N N . TYR A 1 66 ? 12.73306 5.45186 21.28995 1.000 18.04309 66 TYR A N 1
ATOM 1067 C CA . TYR A 1 66 ? 11.79713 4.51392 21.88899 1.000 21.80250 66 TYR A CA 1
ATOM 1068 C C . TYR A 1 66 ? 11.32948 3.46406 20.88582 1.000 22.36769 66 TYR A C 1
ATOM 1069 O O . TYR A 1 66 ? 11.01961 2.33975 21.28851 1.000 19.76668 66 TYR A O 1
ATOM 1087 N N . TYR A 1 67 ? 11.32340 3.77785 19.58402 1.000 20.457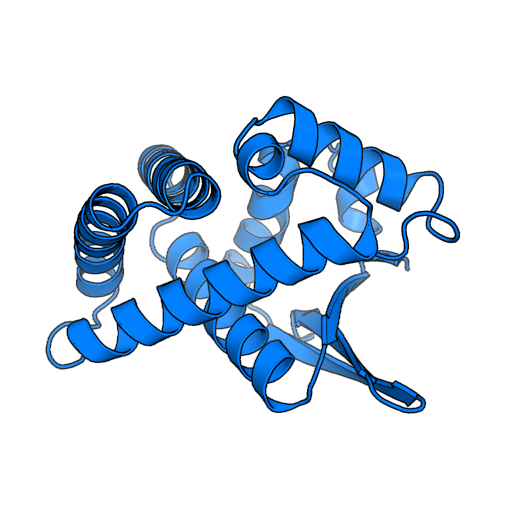40 67 TYR A N 1
ATOM 1088 C CA . TYR A 1 67 ? 11.10620 2.73806 18.58055 1.000 19.29292 67 TYR A CA 1
ATOM 1089 C C . TYR A 1 67 ? 12.25371 1.73169 18.58642 1.000 19.77501 67 TYR A C 1
ATOM 1090 O O . TYR A 1 67 ? 12.02580 0.52063 18.59377 1.000 17.57766 67 TYR A O 1
ATOM 1108 N N . TYR A 1 68 ? 13.49874 2.22015 18.59790 1.000 18.74653 68 TYR A N 1
ATOM 1109 C CA . TYR A 1 68 ? 14.65176 1.32701 18.62450 1.000 20.83710 68 TYR A CA 1
ATOM 1110 C C . TYR A 1 68 ? 14.72936 0.50679 19.89687 1.000 21.83046 68 TYR A C 1
ATOM 1111 O O . TYR A 1 68 ? 15.18884 -0.63187 19.85980 1.000 23.49731 68 TYR A O 1
ATOM 1129 N N . LYS A 1 69 ? 14.33681 1.07165 21.02950 1.000 17.55949 69 LYS A N 1
ATOM 1130 C CA . LYS A 1 69 ? 14.32046 0.30771 22.26276 1.000 22.80921 69 LYS A CA 1
ATOM 1131 C C . LYS A 1 69 ? 13.38671 -0.88244 22.13343 1.000 22.21003 69 LYS A C 1
ATOM 1132 O O . LYS A 1 69 ? 13.74973 -1.99663 22.50167 1.000 19.79291 69 LYS A O 1
ATOM 1151 N N . LEU A 1 70 ? 12.19429 -0.67185 21.57743 1.000 18.63540 70 LEU A N 1
ATOM 1152 C CA . LEU A 1 70 ? 11.20866 -1.73955 21.45594 1.000 22.87928 70 LEU A CA 1
ATOM 1153 C C . LEU A 1 70 ? 11.60713 -2.71972 20.36383 1.000 19.16479 70 LEU A C 1
ATOM 1154 O O . LEU A 1 70 ? 11.41507 -3.92449 20.51246 1.000 19.45170 70 LEU A O 1
ATOM 1170 N N . GLU A 1 71 ? 12.14822 -2.22384 19.25052 1.000 21.02096 71 GLU A N 1
ATOM 1171 C CA . GLU A 1 71 ? 12.65106 -3.10816 18.20892 1.000 19.83074 71 GLU A CA 1
ATOM 1172 C C . GLU A 1 71 ? 13.64122 -4.09860 18.77904 1.000 22.88184 71 GLU A C 1
ATOM 1173 O O . GLU A 1 71 ? 13.57417 -5.29990 18.49086 1.000 19.97963 71 GLU A O 1
ATOM 1185 N N . LEU A 1 72 ? 14.59656 -3.59258 19.55688 1.000 19.39713 72 LEU A N 1
ATOM 1186 C CA . LEU A 1 72 ? 15.62869 -4.43819 20.13061 1.000 24.56930 72 LEU A CA 1
ATOM 1187 C C . LEU A 1 72 ? 15.03716 -5.45324 21.09314 1.000 23.50064 72 LEU A C 1
ATOM 1188 O O . LEU A 1 72 ? 15.41946 -6.62370 21.08779 1.000 23.58081 72 LEU A O 1
ATOM 1204 N N . GLU A 1 73 ? 14.09859 -5.02356 21.92644 1.000 24.51056 73 GLU A N 1
ATOM 1205 C CA . GLU A 1 73 ? 13.52183 -5.95886 22.87859 1.000 24.48035 73 GLU A CA 1
ATOM 1206 C C . GLU A 1 73 ? 12.75111 -7.04869 22.15809 1.000 22.92443 73 GLU A C 1
ATOM 1207 O O . GLU A 1 73 ? 12.84071 -8.21528 22.53765 1.000 22.34699 73 GLU A O 1
ATOM 1219 N N . ILE A 1 74 ? 12.01601 -6.70459 21.09921 1.000 20.93974 74 ILE A N 1
ATOM 1220 C CA . ILE A 1 74 ? 11.33258 -7.71915 20.29974 1.000 21.57422 74 ILE A CA 1
ATOM 1221 C C . ILE A 1 74 ? 12.33936 -8.71484 19.72326 1.000 21.08980 74 ILE A C 1
ATOM 1222 O O . ILE A 1 74 ? 12.18622 -9.93464 19.85178 1.000 24.22100 74 ILE A O 1
ATOM 1238 N N . ARG A 1 75 ? 13.36515 -8.19767 19.04842 1.000 17.94052 75 ARG A N 1
ATOM 1239 C CA . ARG A 1 75 ? 14.35099 -9.07245 18.42945 1.000 22.90703 75 ARG A CA 1
ATOM 1240 C C . ARG A 1 75 ? 15.02366 -9.94754 19.47466 1.000 25.40398 75 ARG A C 1
ATOM 1241 O O . ARG A 1 75 ? 15.22822 -11.14381 19.24856 1.000 25.93799 75 ARG A O 1
ATOM 1262 N N . GLU A 1 76 ? 15.33653 -9.37927 20.63568 1.000 23.54547 76 GLU A N 1
ATOM 1263 C CA . GLU A 1 76 ? 16.03579 -10.13717 21.66489 1.000 25.04525 76 GLU A CA 1
ATOM 1264 C C . GLU A 1 76 ? 15.18355 -11.29160 22.18433 1.000 23.91282 76 GLU A C 1
ATOM 1265 O O . GLU A 1 76 ? 15.66426 -12.41972 22.31199 1.000 28.85184 76 GLU A O 1
ATOM 1277 N N . LYS A 1 77 ? 13.92354 -11.02999 22.51154 1.000 22.70574 77 LYS A N 1
ATOM 1278 C CA . LYS A 1 77 ? 13.12256 -12.00991 23.22074 1.000 25.91086 77 LYS A CA 1
ATOM 1279 C C . LYS A 1 77 ? 12.33838 -12.92874 22.29823 1.000 25.14787 77 LYS A C 1
ATOM 1280 O O . LYS A 1 77 ? 11.98558 -14.03291 22.71272 1.000 27.49077 77 LYS A O 1
ATOM 1299 N N . LEU A 1 78 ? 12.08236 -12.51725 21.05938 1.000 23.00743 78 LEU A N 1
ATOM 1300 C CA . LEU A 1 78 ? 11.39181 -13.34671 20.08132 1.000 26.07851 78 LEU A CA 1
ATOM 1301 C C . LEU A 1 78 ? 12.31872 -13.66046 18.91043 1.000 31.22085 78 LEU A C 1
ATOM 1302 O O . LEU A 1 78 ? 11.90937 -13.64050 17.74497 1.000 31.57394 78 LEU A O 1
ATOM 1318 N N . ASN A 1 79 ? 13.57583 -13.97474 19.20008 1.000 32.73706 79 ASN A N 1
ATOM 1319 C CA . ASN A 1 79 ? 14.53494 -14.22002 18.13027 1.000 32.98790 79 ASN A CA 1
ATOM 1320 C C . ASN A 1 79 ? 14.04358 -15.34609 17.23692 1.000 32.93893 79 ASN A C 1
ATOM 1321 O O . ASN A 1 79 ? 13.88578 -16.48276 17.67992 1.000 33.70536 79 ASN A O 1
ATOM 1332 N N . SER A 1 80 ? 13.77822 -15.02956 15.97784 1.000 32.93619 80 SER A N 1
ATOM 1333 C CA . SER A 1 80 ? 13.24249 -16.03062 15.07017 1.000 36.20944 80 SER A CA 1
ATOM 1334 C C . SER A 1 80 ? 13.12107 -15.42192 13.68520 1.000 35.17313 80 SER A C 1
ATOM 1335 O O . SER A 1 80 ? 12.97014 -14.21071 13.53794 1.000 34.11290 80 SER A O 1
ATOM 1343 N N . GLU A 1 81 ? 13.18376 -16.27988 12.67751 1.000 36.96874 81 GLU A N 1
ATOM 1344 C CA . GLU A 1 81 ? 13.01642 -15.81317 11.31512 1.000 40.10684 81 GLU A CA 1
ATOM 1345 C C . GLU A 1 81 ? 11.59231 -15.35899 11.06714 1.000 35.44855 81 GLU A C 1
ATOM 1346 O O . GLU A 1 81 ? 11.37178 -14.46940 10.24374 1.000 33.12379 81 GLU A O 1
ATOM 1358 N N . GLU A 1 82 ? 10.61619 -15.96779 11.75200 1.000 34.87995 82 GLU A N 1
ATOM 1359 C CA . GLU A 1 82 ? 9.23456 -15.51466 11.64832 1.000 34.41886 82 GLU A CA 1
ATOM 1360 C C . GLU A 1 82 ? 9.07053 -14.11080 12.21308 1.000 33.62954 82 GLU A C 1
ATOM 1361 O O . GLU A 1 82 ? 8.33000 -13.29055 11.65785 1.000 32.33571 82 GLU A O 1
ATOM 1373 N N . THR A 1 83 ? 9.75531 -13.81373 13.31717 1.000 30.69035 83 THR A N 1
ATOM 1374 C CA . THR A 1 83 ? 9.72093 -12.46345 13.86386 1.000 30.12312 83 THR A CA 1
ATOM 1375 C C . THR A 1 83 ? 10.36591 -11.46678 12.90147 1.000 29.55397 83 THR A C 1
ATOM 1376 O O . THR A 1 83 ? 9.80999 -10.39611 12.64157 1.000 25.01313 83 THR A O 1
ATOM 1387 N N . GLU A 1 84 ? 11.55901 -11.78403 12.39099 1.000 28.26193 84 GLU A N 1
ATOM 1388 C CA . GLU A 1 84 ? 12.23100 -10.88485 11.45468 1.000 31.97430 84 GLU A CA 1
ATOM 1389 C C . GLU A 1 84 ? 11.32478 -10.54251 10.27896 1.000 34.18648 84 GLU A C 1
ATOM 1390 O O . GLU A 1 84 ? 11.26237 -9.38498 9.85522 1.000 32.14368 84 GLU A O 1
ATOM 1402 N N . GLU A 1 85 ? 10.55217 -11.51926 9.80269 1.000 31.70723 85 GLU A N 1
ATOM 1403 C CA . GLU A 1 85 ? 9.69501 -11.32821 8.64053 1.000 34.61733 85 GLU A CA 1
ATOM 1404 C C . GLU A 1 85 ? 8.52279 -10.41391 8.95664 1.000 31.62551 85 GLU A C 1
ATOM 1405 O O . GLU A 1 85 ? 8.14998 -9.57470 8.13281 1.000 27.68954 85 GLU A O 1
ATOM 1417 N N . LYS A 1 86 ? 7.91102 -10.57683 10.13425 1.000 29.42034 86 LYS A N 1
ATOM 1418 C CA . LYS A 1 86 ? 6.84123 -9.67169 10.54505 1.000 27.71867 86 LYS A CA 1
ATOM 1419 C C . LYS A 1 86 ? 7.36099 -8.25229 10.72009 1.000 26.87746 86 LYS A C 1
ATOM 1420 O O . LYS A 1 86 ? 6.67215 -7.27737 10.38657 1.000 23.44959 86 LYS A O 1
ATOM 1439 N N . LEU A 1 87 ? 8.57763 -8.11941 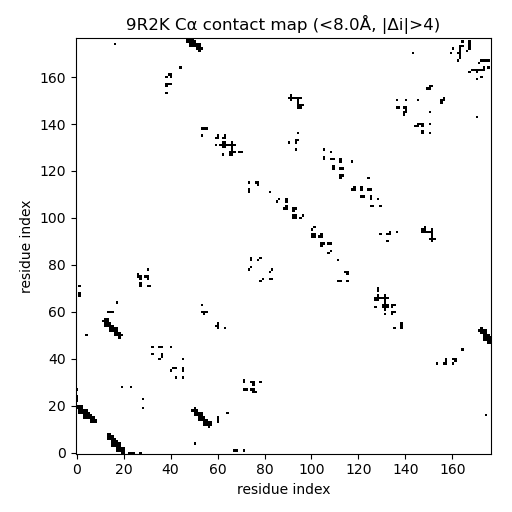11.24840 1.000 23.25960 87 LEU A N 1
ATOM 1440 C CA . LEU A 1 87 ? 9.16370 -6.80055 11.42166 1.000 26.22675 87 LEU A CA 1
ATOM 1441 C C . LEU A 1 87 ? 9.45474 -6.14953 10.08046 1.000 26.75301 87 LEU A C 1
ATOM 1442 O O . LEU A 1 87 ? 9.30177 -4.93047 9.93414 1.000 20.24897 87 LEU A O 1
ATOM 1458 N N . GLU A 1 88 ? 9.88348 -6.94167 9.10151 1.000 27.41435 88 GLU A N 1
ATOM 1459 C CA . GLU A 1 88 ? 10.08351 -6.43337 7.75547 1.000 28.30743 88 GLU A CA 1
ATOM 1460 C C . GLU A 1 88 ? 8.77463 -5.96253 7.14289 1.000 26.40135 88 GLU A C 1
ATOM 1461 O O . GLU A 1 88 ? 8.75261 -4.97497 6.40752 1.000 27.31210 88 GLU A O 1
ATOM 1473 N N . GLU A 1 89 ? 7.67113 -6.66421 7.42107 1.000 25.94432 89 GLU A N 1
ATOM 1474 C CA . GLU A 1 89 ? 6.38467 -6.27173 6.85483 1.000 25.26977 89 GLU A CA 1
ATOM 1475 C C . GLU A 1 89 ? 5.85462 -5.00051 7.50816 1.000 26.38955 89 GLU A C 1
ATOM 1476 O O . GLU A 1 89 ? 5.19283 -4.18910 6.85017 1.000 21.72124 89 GLU A O 1
ATOM 1488 N N . ILE A 1 90 ? 6.12608 -4.80031 8.80272 1.000 20.22967 90 ILE A N 1
ATOM 1489 C CA . ILE A 1 90 ? 5.74468 -3.54471 9.43985 1.000 22.37475 90 ILE A CA 1
ATOM 1490 C C . ILE A 1 90 ? 6.48166 -2.39081 8.78578 1.000 20.54434 90 ILE A C 1
ATOM 1491 O O . ILE A 1 90 ? 5.90687 -1.33882 8.50859 1.000 20.81291 90 ILE A O 1
ATOM 1507 N N . TRP A 1 91 ? 7.77391 -2.58252 8.53558 1.000 21.44945 91 TRP A N 1
ATOM 1508 C CA . TRP A 1 91 ? 8.59160 -1.58273 7.85337 1.000 24.46793 91 TRP A CA 1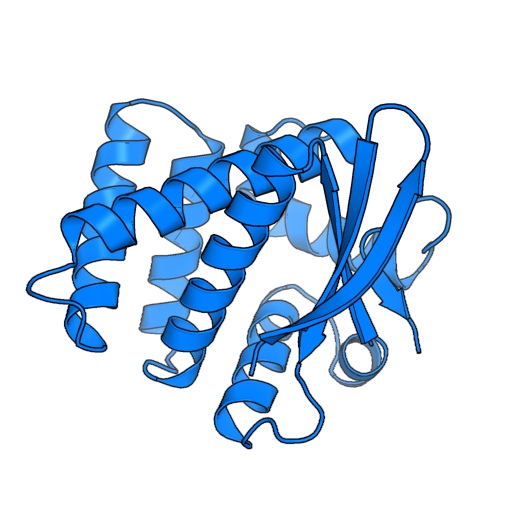
ATOM 1509 C C . TRP A 1 91 ? 8.08506 -1.32498 6.43609 1.000 22.38453 91 TRP A C 1
ATOM 1510 O O . TRP A 1 91 ? 7.93273 -0.16944 6.01971 1.000 21.32746 91 TRP A O 1
ATOM 1531 N N . ARG A 1 92 ? 7.81110 -2.39326 5.67704 1.000 24.81486 92 ARG A N 1
ATOM 1532 C CA . ARG A 1 92 ? 7.25779 -2.24686 4.32842 1.000 25.62440 92 ARG A CA 1
ATOM 1533 C C . ARG A 1 92 ? 5.94621 -1.46230 4.35643 1.000 24.49129 92 ARG A C 1
ATOM 1534 O O . ARG A 1 92 ? 5.78301 -0.46750 3.64129 1.000 24.42316 92 ARG A O 1
ATOM 1555 N N . LEU A 1 93 ? 5.00508 -1.89673 5.19812 1.000 22.28442 93 LEU A N 1
ATOM 1556 C CA . LEU A 1 93 ? 3.72918 -1.19922 5.31925 1.000 25.37816 93 LEU A CA 1
ATOM 1557 C C . LEU A 1 93 ? 3.92254 0.24964 5.73801 1.000 27.59554 93 LEU A C 1
ATOM 1558 O O . LEU A 1 93 ? 3.25841 1.15014 5.20469 1.000 21.78389 93 LEU A O 1
ATOM 1574 N N . SER A 1 94 ? 4.80759 0.49567 6.70824 1.000 21.81040 94 SER A N 1
ATOM 1575 C CA . SER A 1 94 ? 4.93970 1.84600 7.24084 1.000 25.05915 94 SER A CA 1
ATOM 1576 C C . SER A 1 94 ? 5.58761 2.79642 6.25193 1.000 27.71844 94 SER A C 1
ATOM 1577 O O . SER A 1 94 ? 5.27638 3.99269 6.25885 1.000 26.92159 94 SER A O 1
ATOM 1585 N N . SER A 1 95 ? 6.51849 2.30410 5.43465 1.000 25.35227 95 SER A N 1
ATOM 1586 C CA . SER A 1 95 ? 7.12474 3.14878 4.41581 1.000 26.16763 95 SER A CA 1
ATOM 1587 C C . SER A 1 95 ? 6.11337 3.54286 3.33705 1.000 27.83565 95 SER A C 1
ATOM 1588 O O . SER A 1 95 ? 6.22593 4.62173 2.74996 1.000 29.24112 95 SER A O 1
ATOM 1596 N N . LYS A 1 96 ? 5.12122 2.69123 3.06309 1.000 26.70942 96 LYS A N 1
ATOM 1597 C CA . LYS A 1 96 ? 4.05613 3.06942 2.13436 1.000 33.66893 96 LYS A CA 1
ATOM 1598 C C . LYS A 1 96 ? 3.20220 4.18577 2.71900 1.000 31.33046 96 LYS A C 1
ATOM 1599 O O . LYS A 1 96 ? 2.80749 5.11409 2.01017 1.000 32.74520 96 LYS A O 1
ATOM 1618 N N . GLY A 1 97 ? 2.89471 4.10059 4.00971 1.000 33.06614 97 GLY A N 1
ATOM 1619 C CA . GLY A 1 97 ? 2.42767 5.24103 4.76374 1.000 33.12562 97 GLY A CA 1
ATOM 1620 C C . GLY A 1 97 ? 0.94272 5.50860 4.73981 1.000 30.13812 97 GLY A C 1
ATOM 1621 O O . GLY A 1 97 ? 0.50268 6.48196 5.36381 1.000 34.52588 97 GLY A O 1
ATOM 1625 N N . THR A 1 98 ? 0.15433 4.69785 4.04870 1.000 32.75487 98 THR A N 1
ATOM 1626 C CA . THR A 1 98 ? -1.26618 4.98425 3.98154 1.000 33.36797 98 THR A CA 1
ATOM 1627 C C . THR A 1 98 ? -1.93771 4.58950 5.29045 1.000 32.68667 98 THR A C 1
ATOM 1628 O O . THR A 1 98 ? -1.39509 3.82041 6.08852 1.000 27.92440 98 THR A O 1
ATOM 1639 N N . GLU A 1 99 ? -3.14102 5.12269 5.49708 1.000 31.34181 99 GLU A N 1
ATOM 1640 C CA .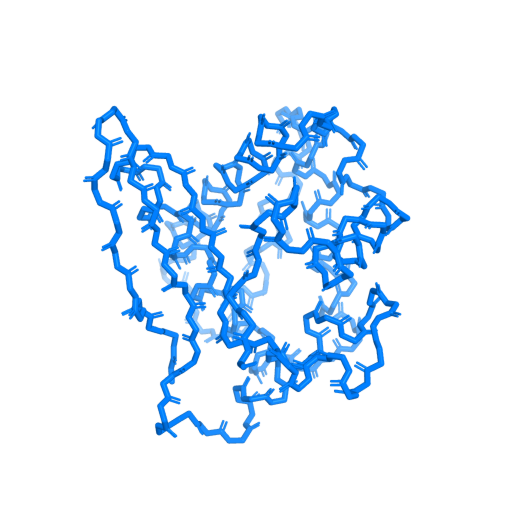 GLU A 1 99 ? -3.86402 4.87300 6.73829 1.000 35.17188 99 GLU A CA 1
ATOM 1641 C C . GLU A 1 99 ? -4.12374 3.38653 6.93526 1.000 35.70076 99 GLU A C 1
ATOM 1642 O O . GLU A 1 99 ? -3.91288 2.85693 8.02455 1.000 32.25884 99 GLU A O 1
ATOM 1654 N N . GLU A 1 100 ? -4.60533 2.69189 5.90431 1.000 34.96291 100 GLU A N 1
ATOM 1655 C CA . GLU A 1 100 ? -4.88698 1.27225 6.07858 1.000 32.35383 100 GLU A CA 1
ATOM 1656 C C . GLU A 1 100 ? -3.59515 0.48208 6.22956 1.000 33.87170 100 GLU A C 1
ATOM 1657 O O . GLU A 1 100 ? -3.55372 -0.50727 6.96817 1.000 31.30936 100 GLU A O 1
ATOM 1669 N N . ASN A 1 101 ? -2.52027 0.92014 5.55972 1.000 30.93502 101 ASN A N 1
ATOM 1670 C CA . ASN A 1 101 ? -1.23584 0.25481 5.73375 1.000 31.89361 101 ASN A CA 1
ATOM 1671 C C . ASN A 1 101 ? -0.77459 0.34099 7.17855 1.000 28.90417 101 ASN A C 1
ATOM 1672 O O . ASN A 1 101 ? -0.18532 -0.60461 7.70480 1.000 26.49848 101 ASN A O 1
ATOM 1683 N N . LEU A 1 102 ? -0.94176 1.50749 7.79924 1.000 28.57892 102 LEU A N 1
ATOM 1684 C CA . LEU A 1 102 ? -0.50849 1.66917 9.17772 1.000 28.11935 102 LEU A CA 1
ATOM 1685 C C . LEU A 1 102 ? -1.42159 0.94049 10.14378 1.000 27.20560 102 LEU A C 1
ATOM 1686 O O . LEU A 1 102 ? -0.95735 0.49955 11.18938 1.000 26.85855 102 LEU A O 1
ATOM 1702 N N . LYS A 1 103 ? -2.71403 0.82242 9.83174 1.000 27.03192 103 LYS A N 1
ATOM 1703 C CA . LYS A 1 103 ? -3.59469 0.02158 10.66990 1.000 32.40370 103 LYS A CA 1
ATOM 1704 C C . LYS A 1 103 ? -3.16461 -1.43298 10.63560 1.000 29.78837 103 LYS A C 1
ATOM 1705 O O . LYS A 1 103 ? -3.10796 -2.09081 11.67783 1.000 26.90763 103 LYS A O 1
ATOM 1724 N N . GLU A 1 104 ? -2.83615 -1.94480 9.44658 1.000 27.96562 104 GLU A N 1
ATOM 1725 C CA . GLU A 1 104 ? -2.35627 -3.31885 9.34272 1.000 28.95807 104 GLU A CA 1
ATOM 1726 C C . GLU A 1 104 ? -1.02829 -3.49902 10.05994 1.000 27.25698 104 GLU A C 1
ATOM 1727 O O . GLU A 1 104 ? -0.83061 -4.49696 10.76013 1.000 24.18269 104 GLU A O 1
ATOM 1739 N N . ALA A 1 105 ? -0.11717 -2.52947 9.93595 1.000 22.84215 105 ALA A N 1
ATOM 1740 C CA . ALA A 1 105 ? 1.13125 -2.61081 10.69344 1.000 25.56572 105 ALA A CA 1
ATOM 1741 C C . ALA A 1 105 ? 0.87573 -2.60890 12.19096 1.000 25.76170 105 ALA A C 1
ATOM 1742 O O . ALA A 1 105 ? 1.56099 -3.31286 12.94529 1.000 19.21950 105 ALA A O 1
ATOM 1749 N N . LYS A 1 106 ? -0.12283 -1.84128 12.63801 1.000 24.26412 106 LYS A N 1
ATOM 1750 C CA . LYS A 1 106 ? -0.42465 -1.76889 14.06310 1.000 27.26028 106 LYS A CA 1
ATOM 1751 C C . LYS A 1 106 ? -0.85033 -3.12626 14.59994 1.000 25.46078 106 LYS A C 1
ATOM 1752 O O . LYS A 1 106 ? -0.48218 -3.50872 15.71100 1.000 24.07390 106 LYS A O 1
ATOM 1771 N N . GLU A 1 107 ? -1.64176 -3.85980 13.83351 1.000 24.30915 107 GLU A N 1
ATOM 1772 C CA . GLU A 1 107 ? -2.08495 -5.17216 14.28485 1.000 27.75413 107 GLU A CA 1
ATOM 1773 C C . GLU A 1 107 ? -0.92832 -6.14555 14.38607 1.000 27.38422 107 GLU A C 1
ATOM 1774 O O . GLU A 1 107 ? -0.89298 -6.97844 15.30256 1.000 24.97679 107 GLU A O 1
ATOM 1786 N N . ILE A 1 108 ? 0.04183 -6.02199 13.48257 1.000 25.85506 108 ILE A N 1
ATOM 1787 C CA . ILE A 1 108 ? 1.20305 -6.88650 13.51710 1.000 24.27667 108 ILE A CA 1
ATOM 1788 C C . ILE A 1 108 ? 2.04528 -6.56852 14.74414 1.000 22.88696 108 ILE A C 1
ATOM 1789 O O . ILE A 1 108 ? 2.43719 -7.46392 15.49346 1.000 23.16226 108 ILE A O 1
ATOM 1805 N N . ILE A 1 109 ? 2.35377 -5.28936 14.96411 1.000 20.06950 109 ILE A N 1
ATOM 1806 C CA . ILE A 1 109 ? 3.19184 -4.92551 16.10584 1.000 23.52357 109 ILE A CA 1
ATOM 1807 C C . ILE A 1 109 ? 2.48928 -5.26936 17.42509 1.000 22.80924 109 ILE A C 1
ATOM 1808 O O . ILE A 1 109 ? 3.13280 -5.65028 18.41213 1.000 19.24090 109 ILE A O 1
ATOM 1824 N N . LYS A 1 110 ? 1.16613 -5.21202 17.45152 1.000 21.24372 110 LYS A N 1
ATOM 1825 C CA . LYS A 1 110 ? 0.45703 -5.52473 18.68181 1.000 25.62574 110 LYS A CA 1
ATOM 1826 C C . LYS A 1 110 ? 0.60969 -6.99009 19.06110 1.000 25.20075 110 LYS A C 1
ATOM 1827 O O . LYS A 1 110 ? 0.74046 -7.30333 20.24603 1.000 21.43835 110 LYS A O 1
ATOM 1846 N N . GLU A 1 111 ? 0.60051 -7.90181 18.08351 1.000 23.31456 111 GLU A N 1
ATOM 1847 C CA . GLU A 1 111 ? 0.75152 -9.31439 18.41099 1.000 27.37447 111 GLU A CA 1
ATOM 1848 C C . GLU A 1 111 ? 2.16456 -9.59811 18.90787 1.000 26.65377 111 GLU A C 1
ATOM 1849 O O . GLU A 1 111 ? 2.35994 -10.40475 19.82530 1.000 22.75001 111 GLU A O 1
ATOM 1861 N N . LEU A 1 112 ? 3.15065 -8.88299 18.36736 1.000 23.88920 112 LEU A N 1
ATOM 1862 C CA . LEU A 1 112 ? 4.52558 -9.07030 18.81759 1.000 26.52204 112 LEU A CA 1
ATOM 1863 C C . LEU A 1 112 ? 4.73190 -8.52224 20.22461 1.000 24.11512 112 LEU A C 1
ATOM 1864 O O . LEU A 1 112 ? 5.36182 -9.16906 21.06589 1.000 18.94139 112 LEU A O 1
ATOM 1880 N N . LEU A 1 113 ? 4.22553 -7.31867 20.49578 1.000 20.98670 113 LEU A N 1
ATOM 1881 C CA . LEU A 1 113 ? 4.34122 -6.74162 21.82348 1.000 23.62516 113 LEU A CA 1
ATOM 1882 C C . LEU A 1 113 ? 3.63829 -7.60001 22.86677 1.000 22.60123 113 LEU A C 1
ATOM 1883 O O . LEU A 1 113 ? 4.14688 -7.77287 23.97498 1.000 21.16845 113 LEU A O 1
ATOM 1899 N N . LYS A 1 114 ? 2.46040 -8.13845 22.54360 1.000 19.87671 114 LYS A N 1
ATOM 1900 C CA . LYS A 1 114 ? 1.79388 -9.03021 23.48691 1.000 22.80498 114 LYS A CA 1
ATOM 1901 C C . LYS A 1 114 ? 2.65835 -10.23869 23.81490 1.000 24.09049 114 LYS A C 1
ATOM 1902 O O . LYS A 1 114 ? 2.67068 -10.70834 24.96228 1.000 22.18011 114 LYS A O 1
ATOM 1921 N N . GLU A 1 115 ? 3.38117 -10.76103 22.81240 1.000 19.91423 115 GLU A N 1
ATOM 1922 C CA . GLU A 1 115 ? 4.18588 -11.96906 22.99705 1.000 26.45713 115 GLU A CA 1
ATOM 1923 C C . GLU A 1 115 ? 5.38102 -11.73322 23.90794 1.000 23.73091 115 GLU A C 1
ATOM 1924 O O . GLU A 1 115 ? 5.95091 -12.69410 24.42873 1.000 21.71815 115 GLU A O 1
ATOM 1936 N N . ILE A 1 116 ? 5.77612 -10.48283 24.12028 1.000 21.74766 116 ILE A N 1
ATOM 1937 C CA . ILE A 1 116 ? 6.84256 -10.18060 25.05685 1.000 23.10562 116 ILE A CA 1
ATOM 1938 C C . ILE A 1 116 ? 6.31075 -9.57640 26.35541 1.000 22.80718 116 ILE A C 1
ATOM 1939 O O . ILE A 1 116 ? 7.10525 -9.13823 27.19206 1.000 20.54508 116 ILE A O 1
ATOM 1955 N N . GLY A 1 117 ? 4.99304 -9.52998 26.52589 1.000 22.14822 117 GLY A N 1
ATOM 1956 C CA . GLY A 1 117 ? 4.39325 -9.22893 27.80933 1.000 23.36706 117 GLY A CA 1
ATOM 1957 C C . GLY A 1 117 ? 3.68700 -7.89641 27.90632 1.000 25.02357 117 GLY A C 1
ATOM 1958 O O . GLY A 1 117 ? 3.04076 -7.63175 28.93087 1.000 24.26839 117 GLY A O 1
ATOM 1962 N N . TYR A 1 118 ? 3.78738 -7.04123 26.89712 1.000 22.88566 118 TYR A N 1
ATOM 1963 C CA . TYR A 1 118 ? 3.04480 -5.78516 26.88835 1.000 23.79395 118 TYR A CA 1
ATOM 1964 C C . TYR A 1 118 ? 1.60463 -6.09343 26.49659 1.000 26.90174 118 TYR A C 1
ATOM 1965 O O . TYR A 1 118 ? 1.23298 -6.05966 25.32267 1.000 28.81315 118 TYR A O 1
ATOM 1983 N N . LYS A 1 119 ? 0.77527 -6.39328 27.49216 1.000 23.99768 119 LYS A N 1
ATOM 1984 C CA . LYS A 1 119 ? -0.63147 -6.70325 27.24084 1.000 28.18667 119 LYS A CA 1
ATOM 1985 C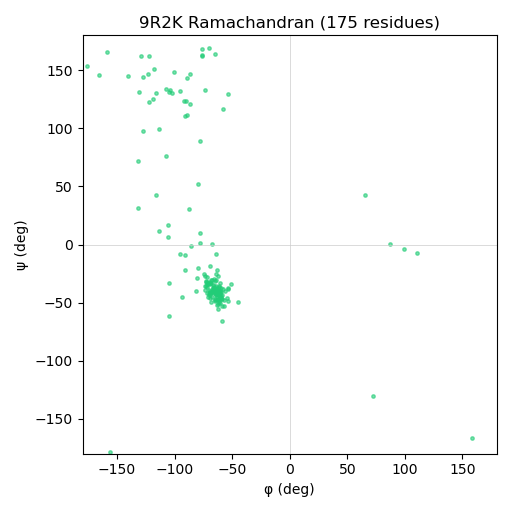 C . LYS A 1 119 ? -1.54300 -5.54011 27.62948 1.000 28.36421 119 LYS A C 1
ATOM 1986 O O . LYS A 1 119 ? -2.20315 -4.94966 26.76906 1.000 25.47556 119 LYS A O 1
ATOM 2005 N N . GLU A 1 120 ? -1.54817 -5.16791 28.90606 1.000 27.47115 120 GLU A N 1
ATOM 2006 C CA . GLU A 1 120 ? -2.35477 -4.03337 29.35263 1.000 32.70115 120 GLU A CA 1
ATOM 2007 C C . GLU A 1 120 ? -1.92206 -2.73996 28.68433 1.000 30.49198 120 GLU A C 1
ATOM 2008 O O . GLU A 1 120 ? -2.73790 -1.82535 28.50008 1.000 31.75062 120 GLU A O 1
ATOM 2020 N N . ASP A 1 121 ? -0.65991 -2.65341 28.29395 1.000 28.11475 121 ASP A N 1
ATOM 2021 C CA . ASP A 1 121 ? -0.11964 -1.43627 27.71627 1.000 31.28807 121 ASP A CA 1
ATOM 2022 C C . ASP A 1 121 ? 0.08908 -1.54996 26.20991 1.000 27.44053 121 ASP A C 1
ATOM 2023 O O . ASP A 1 121 ? 0.78849 -0.71700 25.62311 1.000 25.88159 121 ASP A O 1
ATOM 2032 N N . VAL A 1 122 ? -0.52374 -2.54037 25.55531 1.000 26.67271 122 VAL A N 1
ATOM 2033 C CA . VAL A 1 122 ? -0.17765 -2.81426 24.16247 1.000 25.10656 122 VAL A CA 1
ATOM 2034 C C . VAL A 1 122 ? -0.52575 -1.64101 23.25858 1.000 25.98090 122 VAL A C 1
ATOM 2035 O O . VAL A 1 122 ? 0.22398 -1.32822 22.33655 1.000 25.11608 122 VAL A O 1
ATOM 2048 N N . GLU A 1 123 ? -1.66062 -0.98823 23.49756 1.000 25.00485 123 GLU A N 1
ATOM 2049 C CA . GLU A 1 123 ? -2.08815 0.07369 22.59288 1.000 29.72068 123 GLU A CA 1
ATOM 2050 C C . GLU A 1 123 ? -1.08650 1.21310 22.59727 1.000 29.28846 123 GLU A C 1
ATOM 2051 O O . GLU A 1 123 ? -0.61013 1.63102 21.54398 1.000 25.56898 123 GLU A O 1
ATOM 2063 N N . LYS A 1 124 ? -0.73582 1.72689 23.77389 1.000 27.91909 124 LYS A N 1
ATOM 2064 C CA . LYS A 1 124 ? 0.22291 2.82818 23.82148 1.000 29.72194 124 LYS A CA 1
ATOM 2065 C C . LYS A 1 124 ? 1.60661 2.40836 23.34329 1.000 26.14041 124 LYS A C 1
ATOM 2066 O O . LYS A 1 124 ? 2.32171 3.22489 22.75014 1.000 22.72859 124 LYS A O 1
ATOM 2085 N N . LYS A 1 125 ? 2.02662 1.17461 23.63859 1.000 22.40297 125 LYS A N 1
ATOM 2086 C CA . LYS A 1 125 ? 3.32699 0.70643 23.18130 1.000 26.51709 125 LYS A CA 1
ATOM 2087 C C . LYS A 1 125 ? 3.34902 0.51984 21.67185 1.000 23.80463 125 LYS A C 1
ATOM 2088 O O . LYS A 1 125 ? 4.38688 0.74485 21.04972 1.000 18.60110 125 LYS A O 1
ATOM 2107 N N . ALA A 1 126 ? 2.21964 0.14798 21.06432 1.000 22.26738 126 ALA A N 1
ATOM 2108 C CA . ALA A 1 126 ? 2.15647 0.07791 19.61046 1.000 24.61331 126 ALA A CA 1
ATOM 2109 C C . ALA A 1 126 ? 2.24427 1.45859 18.98826 1.000 25.11645 126 ALA A C 1
ATOM 2110 O O . ALA A 1 126 ? 2.89248 1.62584 17.95369 1.000 20.83755 126 ALA A O 1
ATOM 2117 N N . GLU A 1 127 ? 1.57883 2.45348 19.57988 1.000 27.33427 127 GLU A N 1
ATOM 2118 C CA . GLU A 1 127 ? 1.65494 3.80266 19.02853 1.000 27.59862 127 GLU A CA 1
ATOM 2119 C C . GLU A 1 127 ? 3.06572 4.35831 19.14059 1.000 26.87350 127 GLU A C 1
ATOM 2120 O O . GLU A 1 127 ? 3.57523 4.97877 18.20166 1.000 22.96688 127 GLU A O 1
ATOM 2132 N N . GLU A 1 128 ? 3.71526 4.12732 20.28009 1.000 26.02529 128 GLU A N 1
ATOM 2133 C CA . GLU A 1 128 ? 5.10736 4.53883 20.46183 1.000 23.75217 128 GLU A CA 1
ATOM 2134 C C . GLU A 1 128 ? 6.02037 3.90305 19.41372 1.000 24.02197 128 GLU A C 1
ATOM 2135 O O . GLU A 1 128 ? 6.86022 4.58199 18.80309 1.000 24.53661 128 GLU A O 1
ATOM 2147 N N . TYR A 1 129 ? 5.87063 2.59516 19.18766 1.000 21.97048 129 TYR A N 1
ATOM 2148 C CA . TYR A 1 129 ? 6.69413 1.92202 18.18858 1.000 20.63217 129 TYR A CA 1
ATOM 2149 C C . TYR A 1 129 ? 6.47445 2.53445 16.81053 1.000 22.10103 129 TYR A C 1
ATOM 2150 O O . TYR A 1 129 ? 7.42988 2.86699 16.09608 1.000 18.51480 129 TYR A O 1
ATOM 2168 N N . LEU A 1 130 ? 5.21726 2.66929 16.40863 1.000 20.52313 130 LEU A N 1
ATOM 2169 C CA . LEU A 1 130 ? 4.90595 3.08024 15.04604 1.000 22.26565 130 LEU A CA 1
ATOM 2170 C C . LEU A 1 130 ? 5.20429 4.55759 14.80101 1.000 23.51500 130 LEU A C 1
ATOM 2171 O O . LEU A 1 130 ? 5.63047 4.92758 13.69954 1.000 21.92070 130 LEU A O 1
ATOM 2187 N N . GLU A 1 131 ? 4.98813 5.41204 15.80350 1.000 20.86607 131 GLU A N 1
ATOM 2188 C CA . GLU A 1 131 ? 5.33424 6.81726 15.65385 1.000 25.24516 131 GLU A CA 1
ATOM 2189 C C . GLU A 1 131 ? 6.82961 6.99069 15.47549 1.000 22.79257 131 GLU A C 1
ATOM 2190 O O . GLU A 1 131 ? 7.27681 7.80626 14.66227 1.000 21.02660 131 GLU A O 1
ATOM 2202 N N . GLY A 1 132 ? 7.61774 6.26395 16.25287 1.000 22.23459 132 GLY A N 1
ATOM 2203 C CA . GLY A 1 132 ? 9.04975 6.40747 16.16917 1.000 19.60630 132 GLY A CA 1
ATOM 2204 C C . GLY A 1 132 ? 9.59305 5.81739 14.89343 1.000 22.23269 132 GLY A C 1
ATOM 2205 O O . GLY A 1 132 ? 10.54555 6.34681 14.32724 1.000 18.18249 132 GLY A O 1
ATOM 2209 N N . LEU A 1 133 ? 9.00527 4.70508 14.43521 1.000 18.95194 133 LEU A N 1
ATOM 2210 C CA . LEU A 1 133 ? 9.40269 4.15953 13.14055 1.000 21.57569 133 LEU A CA 1
ATOM 2211 C C . LEU A 1 133 ? 9.11259 5.16012 12.03091 1.000 20.52741 133 LEU A C 1
ATOM 2212 O O . LEU A 1 133 ? 9.90849 5.30656 11.10615 1.000 18.84343 133 LEU A O 1
ATOM 2228 N N . GLN A 1 134 ? 7.97167 5.85078 12.10949 1.000 20.58534 134 GLN A N 1
ATOM 2229 C CA . GLN A 1 134 ? 7.61963 6.82664 11.08874 1.000 24.73968 134 GLN A CA 1
ATOM 2230 C C . GLN A 1 134 ? 8.57539 8.00584 11.10240 1.000 26.23954 134 GLN A C 1
ATOM 2231 O O . GLN A 1 134 ? 8.95487 8.50691 10.03357 1.000 23.49376 134 GLN A O 1
ATOM 2245 N N . LYS A 1 135 ? 8.98409 8.46984 12.29298 1.000 19.60447 135 LYS A N 1
ATOM 2246 C CA . LYS A 1 135 ? 9.96447 9.55344 12.31586 1.000 24.12863 135 LYS A CA 1
ATOM 2247 C C . LYS A 1 135 ? 11.32001 9.07683 11.81064 1.000 23.35867 135 LYS A C 1
ATOM 2248 O O . LYS A 1 135 ? 12.07658 9.84245 11.20733 1.000 21.12460 135 LYS A O 1
ATOM 2267 N N . TYR A 1 136 ? 11.65117 7.82281 12.06055 1.000 16.04967 136 TYR A N 1
ATOM 2268 C CA . TYR A 1 136 ? 12.92529 7.28241 11.60760 1.000 21.92587 136 TYR A CA 1
ATOM 2269 C C . TYR A 1 136 ? 12.93636 7.15019 10.09135 1.000 21.16725 136 TYR A C 1
ATOM 2270 O O . TYR A 1 136 ? 13.89514 7.56120 9.43603 1.000 17.42256 136 TYR A O 1
ATOM 2288 N N . LEU A 1 137 ? 11.84502 6.66930 9.50165 1.000 18.47040 137 LEU A N 1
ATOM 2289 C CA . LEU A 1 137 ? 11.75249 6.65752 8.04041 1.000 23.10820 137 LEU A CA 1
ATOM 2290 C C . LEU A 1 137 ? 11.79344 8.06328 7.45327 1.000 20.89014 137 LEU A C 1
ATOM 2291 O O . LEU A 1 137 ? 12.40795 8.28511 6.40699 1.000 19.16299 137 LEU A O 1
ATOM 2307 N N . ASP A 1 138 ? 11.12352 9.02152 8.09009 1.000 21.13472 138 ASP A N 1
ATOM 2308 C CA . ASP A 1 138 ? 11.18038 10.40020 7.61125 1.000 24.09552 138 ASP A CA 1
ATOM 2309 C C . ASP A 1 138 ? 12.60278 10.93345 7.64382 1.000 23.64344 138 ASP A C 1
ATOM 2310 O O . ASP A 1 138 ? 13.01582 11.69034 6.75314 1.000 18.63367 138 ASP A O 1
ATOM 2319 N N . TYR A 1 139 ? 13.35793 10.54811 8.67580 1.000 17.29130 139 TYR A N 1
ATOM 2320 C CA . TYR A 1 139 ? 14.73718 10.98034 8.81867 1.000 22.01904 139 TYR A CA 1
ATOM 2321 C C . TYR A 1 139 ? 15.63022 10.33970 7.76343 1.000 21.39475 139 TYR A C 1
ATOM 2322 O O . TYR A 1 139 ? 16.48337 11.01274 7.18145 1.000 19.13490 139 TYR A O 1
ATOM 2340 N N . LEU A 1 140 ? 15.46950 9.04789 7.49788 1.000 19.19366 140 LEU A N 1
ATOM 2341 C CA . LEU A 1 140 ? 16.28008 8.45413 6.44029 1.000 21.62927 140 LEU A CA 1
ATOM 2342 C C . LEU A 1 140 ? 15.92022 9.04449 5.07722 1.000 22.40026 140 LEU A C 1
ATOM 2343 O O . LEU A 1 140 ? 16.80287 9.29801 4.24920 1.000 22.97826 140 LEU A O 1
ATOM 2359 N N . SER A 1 141 ? 14.64148 9.31571 4.83038 1.000 19.39503 141 SER A N 1
ATOM 2360 C CA . SER A 1 141 ? 14.25616 9.88050 3.54105 1.000 26.24781 141 SER A CA 1
ATOM 2361 C C . SER A 1 141 ? 14.87405 11.25662 3.33328 1.000 25.53141 141 SER A C 1
ATOM 2362 O O . SER A 1 141 ? 15.42484 11.55105 2.26852 1.000 25.11430 141 SER A O 1
ATOM 2370 N N . LYS A 1 142 ? 14.77058 12.12351 4.33952 1.000 25.01632 142 LYS A N 1
ATOM 2371 C CA . LYS A 1 142 ? 15.27765 13.48227 4.18373 1.000 26.90112 142 LYS A CA 1
ATOM 2372 C C . LYS A 1 142 ? 16.79737 13.50673 4.18430 1.000 27.97763 142 LYS A C 1
ATOM 2373 O O . LYS A 1 142 ? 17.41260 14.24424 3.41148 1.000 25.33975 142 LYS A O 1
ATOM 2392 N N . LYS A 1 143 ? 17.42312 12.73433 5.06570 1.000 22.26153 143 LYS A N 1
ATOM 2393 C CA . LYS A 1 143 ? 18.86406 12.85297 5.25149 1.000 25.31607 143 LYS A CA 1
ATOM 2394 C C . LYS A 1 143 ? 19.61919 12.35285 4.03020 1.000 27.26303 143 LYS A C 1
ATOM 2395 O O . LYS A 1 143 ? 20.61510 12.95157 3.61229 1.000 29.61120 143 LYS A O 1
ATOM 2414 N N . PHE A 1 144 ? 19.15721 11.26531 3.43477 1.000 26.06412 144 PHE A N 1
ATOM 2415 C CA . PHE A 1 144 ? 19.88229 10.63189 2.34725 1.000 26.51099 144 PHE A CA 1
ATOM 2416 C C . PHE A 1 144 ? 19.14425 10.70663 1.01439 1.000 29.80041 144 PHE A C 1
ATOM 2417 O O . PHE A 1 144 ? 19.54726 10.04630 0.05130 1.000 28.35539 144 PHE A O 1
ATOM 2434 N N . GLY A 1 145 ? 18.09403 11.51157 0.92766 1.000 28.30516 145 GLY A N 1
ATOM 2435 C CA . GLY A 1 145 ? 17.49327 11.82261 -0.35301 1.000 31.59638 145 GLY A CA 1
ATOM 2436 C C . GLY A 1 145 ? 16.87107 10.62169 -1.02774 1.000 30.75201 145 GLY A C 1
ATOM 2437 O O . GLY A 1 145 ? 17.00274 10.43139 -2.24030 1.000 33.13084 145 GLY A O 1
ATOM 2441 N N . ILE A 1 146 ? 16.16986 9.81734 -0.24294 1.000 26.46908 146 ILE A N 1
ATOM 2442 C CA . ILE A 1 146 ? 15.52582 8.59346 -0.69719 1.000 25.80003 146 ILE A CA 1
ATOM 2443 C C . ILE A 1 146 ? 14.02402 8.75922 -0.53422 1.000 30.13953 146 ILE A C 1
ATOM 2444 O O . ILE A 1 146 ? 13.55405 9.14263 0.54468 1.000 25.79773 146 ILE A O 1
ATOM 2460 N N . THR A 1 147 ? 13.27444 8.45213 -1.59484 1.000 30.03994 147 THR A N 1
ATOM 2461 C CA . THR A 1 147 ? 11.82627 8.37523 -1.47907 1.000 30.44245 147 THR A CA 1
ATOM 2462 C C . THR A 1 147 ? 11.45483 7.43478 -0.33959 1.000 27.85119 147 THR A C 1
ATOM 2463 O O . THR A 1 147 ? 11.97632 6.31742 -0.23786 1.000 27.58111 147 THR A O 1
ATOM 2474 N N . ARG A 1 148 ? 10.57335 7.91555 0.54512 1.000 26.90507 148 ARG A N 1
ATOM 2475 C CA . ARG A 1 148 ? 10.20142 7.13374 1.72170 1.000 28.71518 148 ARG A CA 1
ATOM 2476 C C . ARG A 1 148 ? 9.70018 5.74855 1.31348 1.000 28.54119 148 ARG A C 1
ATOM 2477 O O . ARG A 1 148 ? 10.12968 4.73035 1.86680 1.000 25.30329 148 ARG A O 1
ATOM 2498 N N . GLU A 1 149 ? 8.82419 5.67819 0.31540 1.000 28.28138 149 GLU A N 1
ATOM 2499 C CA . GLU A 1 149 ? 8.33468 4.36604 -0.10501 1.000 31.31576 149 GLU A CA 1
ATOM 2500 C C . GLU A 1 149 ? 9.46641 3.46031 -0.58711 1.000 29.23652 149 GLU A C 1
ATOM 2501 O O . GLU A 1 149 ? 9.39429 2.23841 -0.42158 1.000 28.77112 149 GLU A O 1
ATOM 2513 N N . GLN A 1 150 ? 10.51001 4.02742 -1.19790 1.000 27.44216 150 GLN A N 1
ATOM 2514 C CA . GLN A 1 150 ? 11.63475 3.20585 -1.64392 1.000 28.97529 150 GLN A CA 1
ATOM 2515 C C . GLN A 1 150 ? 12.35114 2.55524 -0.47243 1.000 28.54935 150 GLN A C 1
ATOM 2516 O O . GLN A 1 150 ? 12.99115 1.51352 -0.64044 1.000 27.98013 150 GLN A O 1
ATOM 2530 N N . LEU A 1 151 ? 12.26143 3.15443 0.71798 1.000 26.94764 151 LEU A N 1
ATOM 2531 C CA . LEU A 1 151 ? 12.91510 2.60034 1.89678 1.000 30.00084 151 LEU A CA 1
ATOM 2532 C C . LEU A 1 151 ? 12.36411 1.23527 2.27586 1.000 30.13703 151 LEU A C 1
ATOM 2533 O O . LEU A 1 151 ? 13.04633 0.47229 2.97202 1.000 30.01080 151 LEU A O 1
ATOM 2549 N N . GLY A 1 152 ? 11.15080 0.91690 1.83984 1.000 30.13446 152 GLY A N 1
ATOM 2550 C CA . GLY A 1 152 ? 10.55785 -0.36063 2.13433 1.000 28.21913 152 GLY A CA 1
ATOM 2551 C C . GLY A 1 152 ? 11.06693 -1.49722 1.28268 1.000 31.25125 152 GLY A C 1
ATOM 2552 O O . GLY A 1 152 ? 10.60016 -2.62631 1.45324 1.000 36.04382 152 GLY A O 1
ATOM 2556 N N . LYS A 1 153 ? 12.01277 -1.24015 0.37912 1.000 29.92216 153 LYS A N 1
ATOM 2557 C CA . LYS A 1 153 ? 12.61118 -2.28097 -0.44408 1.000 36.05272 153 LYS A CA 1
ATOM 2558 C C . LYS A 1 153 ? 13.90364 -2.77439 0.19544 1.000 35.08153 153 LYS A C 1
ATOM 2559 O O . LYS A 1 153 ? 14.75636 -1.97102 0.58511 1.000 30.87466 153 LYS A O 1
ATOM 2578 N N . ARG A 1 154 ? 14.05303 -4.09612 0.27902 1.000 35.57401 154 ARG A N 1
ATOM 2579 C CA . ARG A 1 154 ? 15.25834 -4.67222 0.86390 1.000 36.03319 154 ARG A CA 1
ATOM 2580 C C . ARG A 1 154 ? 16.51473 -4.13383 0.19405 1.000 32.14700 154 ARG A C 1
ATOM 2581 O O . ARG A 1 154 ? 17.52987 -3.90350 0.85926 1.000 30.95630 154 ARG A O 1
ATOM 2602 N N . GLU A 1 155 ? 16.46633 -3.91433 -1.12235 1.000 32.58791 155 GLU A N 1
ATOM 2603 C CA . GLU A 1 155 ? 17.66866 -3.48403 -1.82829 1.000 30.96015 155 GLU A CA 1
ATOM 2604 C C . GLU A 1 155 ? 18.03747 -2.04274 -1.49401 1.000 32.99907 155 GLU A C 1
ATOM 2605 O O . GLU A 1 155 ? 19.21043 -1.66710 -1.59314 1.000 29.63544 155 GLU A O 1
ATOM 2617 N N . THR A 1 156 ? 17.05258 -1.21468 -1.14322 1.000 30.30425 156 THR A N 1
ATOM 2618 C CA . THR A 1 156 ? 17.35125 0.15127 -0.72258 1.000 33.07530 156 THR A CA 1
ATOM 2619 C C . THR A 1 156 ? 18.07411 0.17250 0.62011 1.000 27.95500 156 THR A C 1
ATOM 2620 O O . THR A 1 156 ? 19.03883 0.91750 0.79699 1.000 27.54899 156 THR A O 1
ATOM 2631 N N . ARG A 1 157 ? 17.64643 -0.65532 1.56987 1.000 27.92094 157 ARG A N 1
ATOM 2632 C CA . ARG A 1 157 ? 18.29059 -0.64910 2.88006 1.000 29.03769 157 ARG A CA 1
ATOM 2633 C C . ARG A 1 157 ? 19.69409 -1.22817 2.81364 1.000 30.21694 157 ARG A C 1
ATOM 2634 O O . ARG A 1 157 ? 20.60059 -0.73118 3.48844 1.000 28.13368 157 ARG A O 1
ATOM 2655 N N . SER A 1 158 ? 19.89452 -2.28901 2.02705 1.000 29.77128 158 SER A N 1
ATOM 2656 C CA . SER A 1 158 ? 21.23476 -2.83916 1.86497 1.000 29.06307 158 SER A CA 1
ATOM 2657 C C . SER A 1 158 ? 22.16771 -1.80688 1.24940 1.000 30.86629 158 SER A C 1
ATOM 2658 O O . SER A 1 158 ? 23.29393 -1.60947 1.71364 1.000 28.95217 158 SER A O 1
ATOM 2666 N N . LYS A 1 159 ? 21.71172 -1.16096 0.17608 1.000 30.41248 159 LYS A N 1
ATOM 2667 C CA . LYS A 1 159 ? 22.51084 -0.12399 -0.45501 1.000 32.28074 159 LYS A CA 1
ATOM 2668 C C . LYS A 1 159 ? 22.85357 0.96211 0.54945 1.000 30.36821 159 LYS A C 1
ATOM 2669 O O . LYS A 1 159 ? 24.00424 1.38417 0.65838 1.000 30.05823 159 LYS A O 1
ATOM 2688 N N . LEU A 1 160 ? 21.85955 1.43511 1.29399 1.000 30.57960 160 LEU A N 1
ATOM 2689 C CA . LEU A 1 160 ? 22.10705 2.51377 2.24452 1.000 31.65557 160 LEU A CA 1
ATOM 2690 C C . LEU A 1 160 ? 23.10840 2.09940 3.31172 1.000 29.48578 160 LEU A C 1
ATOM 2691 O O . LEU A 1 160 ? 24.03829 2.84565 3.62349 1.000 28.18388 160 LEU A O 1
ATOM 2707 N N . TYR A 1 161 ? 22.89649 0.93721 3.93318 1.000 28.68894 161 TYR A N 1
ATOM 2708 C CA . TYR A 1 161 ? 23.82691 0.48281 4.95955 1.000 30.17623 161 TYR A CA 1
ATOM 2709 C C . TYR A 1 161 ? 25.22534 0.33476 4.39522 1.000 32.64606 161 TYR A C 1
ATOM 2710 O O . TYR A 1 161 ? 26.19869 0.78994 4.99864 1.000 33.07825 161 TYR A O 1
ATOM 2728 N N . ARG A 1 162 ? 25.34374 -0.29403 3.23129 1.000 33.08331 162 ARG A N 1
ATOM 2729 C CA . ARG A 1 162 ? 26.65863 -0.52048 2.64427 1.000 33.66726 162 ARG A CA 1
ATOM 2730 C C . ARG A 1 162 ? 27.34373 0.79478 2.29475 1.000 34.65262 162 ARG A C 1
ATOM 2731 O O . ARG A 1 162 ? 28.55383 0.93640 2.48708 1.000 38.66580 162 ARG A O 1
ATOM 2752 N N . GLU A 1 163 ? 26.59715 1.76505 1.76550 1.000 35.62101 163 GLU A N 1
ATOM 2753 C CA . GLU A 1 163 ? 27.20071 3.06194 1.48895 1.000 38.34098 163 GLU A CA 1
ATOM 2754 C C . GLU A 1 163 ? 27.63599 3.74858 2.77525 1.000 38.59302 163 GLU A C 1
ATOM 2755 O O . GLU A 1 163 ? 28.62215 4.48789 2.78151 1.000 37.72107 163 GLU A O 1
ATOM 2767 N N . SER A 1 164 ? 26.92518 3.51217 3.87702 1.000 34.99543 164 SER A N 1
ATOM 2768 C CA . SER A 1 164 ? 27.29132 4.15766 5.13300 1.000 36.48036 164 SER A CA 1
ATOM 2769 C C . SER A 1 164 ? 28.55471 3.54485 5.72096 1.000 38.35404 164 SER A C 1
ATOM 2770 O O . SER A 1 164 ? 29.38486 4.24893 6.30722 1.000 36.89551 164 SER A O 1
ATOM 2778 N N . LEU A 1 165 ? 28.73219 2.23822 5.55261 1.000 35.90998 165 LEU A N 1
ATOM 2779 C CA . LEU A 1 165 ? 29.99751 1.62857 5.94084 1.000 38.58347 165 LEU A CA 1
ATOM 2780 C C . LEU A 1 165 ? 31.14704 2.19348 5.12139 1.000 39.90249 165 LEU A C 1
ATOM 2781 O O . LEU A 1 165 ? 32.14190 2.68249 5.67714 1.000 41.93698 165 LEU A O 1
ATOM 2797 N N . GLU A 1 166 ? 31.03389 2.11054 3.78908 1.000 42.16740 166 GLU A N 1
ATOM 2798 C CA . GLU A 1 166 ? 32.08120 2.54076 2.87256 1.000 47.80601 166 GLU A CA 1
ATOM 2799 C C . GLU A 1 166 ? 32.39422 4.01318 3.07969 1.000 49.56434 166 GLU A C 1
ATOM 2800 O O . GLU A 1 166 ? 33.50101 4.37006 3.49481 1.000 58.07931 166 GLU A O 1
ATOM 2812 N N . ASN A 1 167 ? 31.41867 4.88604 2.77944 1.000 47.96868 167 ASN A N 1
ATOM 2813 C CA . ASN A 1 167 ? 31.61518 6.33441 2.79963 1.000 48.74119 167 ASN A CA 1
ATOM 2814 C C . ASN A 1 167 ? 30.90910 6.98627 3.98150 1.000 45.04155 167 ASN A C 1
ATOM 2815 O O . ASN A 1 167 ? 29.87531 7.63857 3.80085 1.000 46.47442 167 ASN A O 1
ATOM 2826 N N . PRO A 1 168 ? 31.43663 6.87647 5.17470 1.000 44.86121 168 PRO A N 1
ATOM 2827 C CA . PRO A 1 168 ? 30.71379 7.41439 6.33754 1.000 46.68934 168 PRO A CA 1
ATOM 2828 C C . PRO A 1 168 ? 30.81149 8.92425 6.49698 1.000 49.34081 168 PRO A C 1
ATOM 2829 O O . PRO A 1 168 ? 30.39855 9.47435 7.52354 1.000 48.11953 168 PRO A O 1
ATOM 2840 N N . GLU A 1 169 ? 31.34864 9.60994 5.49347 1.000 50.36724 169 GLU A N 1
ATOM 2841 C CA . GLU A 1 169 ? 31.26642 11.06000 5.42458 1.000 53.09467 169 GLU A CA 1
ATOM 2842 C C . GLU A 1 169 ? 30.07386 11.52640 4.60361 1.000 48.31859 169 GLU A C 1
ATOM 2843 O O . GLU A 1 169 ? 29.36681 12.44120 5.02316 1.000 48.00236 169 GLU A O 1
ATOM 2855 N N . LYS A 1 170 ? 29.84550 10.92015 3.43626 1.000 47.82247 170 LYS A N 1
ATOM 2856 C CA . LYS A 1 170 ? 28.68585 11.25328 2.62274 1.000 48.76600 170 LYS A CA 1
ATOM 2857 C C . LYS A 1 170 ? 27.41585 10.57780 3.12366 1.000 47.25525 170 LYS A C 1
ATOM 2858 O O . LYS A 1 170 ? 26.31612 11.03593 2.80238 1.000 47.37552 170 LYS A O 1
ATOM 2877 N N . TYR A 1 171 ? 27.53873 9.50774 3.90326 1.000 42.82412 171 TYR A N 1
ATOM 2878 C CA . TYR A 1 171 ? 26.40027 8.74234 4.40953 1.000 40.92572 171 TYR A CA 1
ATOM 2879 C C . TYR A 1 171 ? 26.59403 8.53161 5.90343 1.000 36.13721 171 TYR A C 1
ATOM 2880 O O . TYR A 1 171 ? 26.90945 7.41944 6.34797 1.000 34.34756 171 TYR A O 1
ATOM 2898 N N . PRO A 1 172 ? 26.43956 9.57813 6.72238 1.000 34.06727 172 PRO A N 1
ATOM 2899 C CA . PRO A 1 172 ? 26.79302 9.51773 8.13887 1.000 35.98461 172 PRO A CA 1
ATOM 2900 C C . PRO A 1 172 ? 25.71885 8.83099 8.99653 1.000 32.00897 172 PRO A C 1
ATOM 2901 O O . PRO A 1 172 ? 25.26314 9.38232 9.99720 1.000 34.10865 172 PRO A O 1
ATOM 2912 N N . LEU A 1 173 ? 25.31390 7.62950 8.59738 1.000 26.68926 173 LEU A N 1
ATOM 2913 C CA . LEU A 1 173 ? 24.31462 6.90035 9.36502 1.000 28.60763 173 LEU A CA 1
ATOM 2914 C C . LEU A 1 173 ? 24.92509 6.19347 10.56033 1.000 26.62986 173 LEU A C 1
ATOM 2915 O O . LEU A 1 173 ? 24.23675 5.98477 11.55797 1.000 24.00677 173 LEU A O 1
ATOM 2931 N N . PHE A 1 174 ? 26.19199 5.79690 10.48414 1.000 25.06467 174 PHE A N 1
ATOM 2932 C CA . PHE A 1 174 ? 26.83258 5.07187 11.56886 1.000 26.00252 174 PHE A CA 1
ATOM 2933 C C . PHE A 1 174 ? 28.00589 5.86968 12.13170 1.000 27.16647 174 PHE A C 1
ATOM 2934 O O . PHE A 1 174 ? 28.62074 6.67759 11.44084 1.000 27.74359 174 PHE A O 1
ATOM 2951 N N . LYS A 1 175 ? 28.27146 5.65568 13.41499 1.000 26.90380 175 LYS A N 1
ATOM 2952 C CA . LYS A 1 175 ? 29.56308 5.92796 14.02266 1.000 29.15670 175 LYS A CA 1
ATOM 2953 C C . LYS A 1 175 ? 30.35759 4.63285 13.91427 1.000 30.13037 175 LYS A C 1
ATOM 2954 O O . LYS A 1 175 ? 29.87928 3.57570 14.34104 1.000 27.81511 175 LYS A O 1
ATOM 2973 N N . LEU A 1 176 ? 31.52576 4.69467 13.29100 1.000 31.84768 176 LEU A N 1
ATOM 2974 C CA . LEU A 1 176 ? 32.35077 3.50837 13.11083 1.000 36.01453 176 LEU A CA 1
ATOM 2975 C C . LEU A 1 176 ? 33.45291 3.50617 14.15829 1.000 37.85303 176 LEU A C 1
ATOM 2976 O O . LEU A 1 176 ? 33.91730 4.56169 14.58823 1.000 42.51975 176 LEU A O 1
ATOM 2992 N N . LYS A 1 177 ? 33.86068 2.31255 14.57324 1.000 41.85873 177 LYS A N 1
ATOM 2993 C CA . LYS A 1 177 ? 34.86362 2.18144 15.62228 1.000 47.64985 177 LYS A CA 1
ATOM 2994 C C . LYS A 1 177 ? 36.23913 2.53318 15.06425 1.000 54.28490 177 LYS A C 1
ATOM 2995 O O . LYS A 1 177 ? 36.51889 2.35692 13.87218 1.000 50.96156 177 LYS A O 1
#

Foldseek 3Di:
DKDFPDWDDDPQKIKTWIADDPPDDPLLVVLQQVVPVVQADDPVLSVFFGTFIFMGHPVLVVLLSLLVVVSSLLCSPVVDPVSVVLVLQLLLLVLVPDPVSNVVSLVSQLVSCVVSPCDVPSNVSSVSNSSNSNSRLVRCCVLLVHRSNVSSDSNVVSVLSVCCSVPCVSRVGGDTD

B-factor: mean 37.48, std 12.29, range [16.05, 92.74]

Radius of gyration: 15.35 Å; Cα contacts (8 Å, |Δi|>4): 261; chains: 1; bounding box: 40×41×32 Å